Protein AF-A0A924F1U2-F1 (afdb_monomer)

Solvent-accessible surface area (backbone atoms only — not comparable to full-atom values): 12596 Å² total; per-residue (Å²): 135,64,53,49,78,77,38,36,32,36,36,33,37,38,32,44,34,29,35,35,43,98,79,27,27,39,27,66,40,65,49,77,48,79,48,55,54,70,78,63,80,73,77,49,92,29,54,35,65,46,76,48,70,45,98,86,66,46,81,41,76,46,74,65,77,79,48,76,69,39,66,69,29,69,70,44,49,77,45,40,49,76,44,86,62,51,78,46,79,53,98,93,42,53,26,40,31,35,30,36,39,52,40,85,86,52,82,26,26,30,61,23,42,36,39,29,24,33,66,90,76,65,44,67,43,39,35,41,37,34,55,37,52,51,90,49,45,58,81,93,45,65,54,48,59,45,40,44,36,35,35,34,40,42,64,83,45,96,77,32,74,42,73,40,33,37,26,35,44,35,40,61,60,76,92,66,94,65,84,72,64,25,44,31,39,39,36,36,42,37,29,40,37,40,81,48,51,59,89,99,44,75,45,54,51,80,40,91,64,84,89,77,46,62,71,39,77,40,62,38,72,76,57,64,63,80,115

Secondary structure (DSSP, 8-state):
--GGGTS-EEEEEEEEEEEE-SS-EEEEEEEEEEEESSSPPPP-TT--EEEEE-TTS-EEEEEPPPPHHHHT-HHHHHTEEEEEEEEEEETTEEEEEEEEEE-TT--S--EEEEEEEETTT--EEEEEEEES-GGGS-GGGTTEEEEEEEEEEEEEETTEEEEEEEEEEEEEPP-SSS-PPEEEEEEEEEEEEESSPPTTS-SEEE-------TT-EE-GGGSTT--

Foldseek 3Di:
DAVLVVWKKKFKKKKFKAFFDQFWTATADIDIDIGISPDDPADDFQPQWDWDQDPVRDIDIDGHDDDPVNCPDPVNVVQKDKDFPDWDQDPNFIWTKIWIGGHPPGQHKDWTFIWIAGPVQRDTAKTKIKIPPQVRDDPVSVQFPIKIKMWGWDALDRRRIDTAKMKMWTQGDDPDDDRDTIIIMIMGTQKMAIPHDDPPGDRMDGDDDDPDDRRDTHGSCVNVRVD

Mean predicted aligned error: 4.83 Å

Nearest PDB structures (foldseek):
  4z48-assembly2_B  TM=5.015E-01  e=4.054E-04  Desulfovibrio piger ATCC 29098
  3tzg-assembly1_A  TM=2.725E-01  e=1.014E+00  Phocaeicola vulgatus ATCC 8482
  3tzg-assembly2_B  TM=2.830E-01  e=2.322E+00  Phocaeicola vulgatus ATCC 8482
  7tdz-assembly1_i  TM=2.218E-01  e=1.702E+00  Xenopus laevis

Structure (mmCIF, N/CA/C/O backbone):
data_AF-A0A924F1U2-F1
#
_entry.id   AF-A0A924F1U2-F1
#
loop_
_atom_site.group_PDB
_atom_site.id
_atom_site.type_symbol
_atom_site.label_atom_id
_atom_site.label_alt_id
_atom_site.label_comp_id
_atom_site.label_asym_id
_atom_site.label_entity_id
_atom_site.label_seq_id
_atom_site.pdbx_PDB_ins_code
_atom_site.Cartn_x
_atom_site.Cartn_y
_atom_site.Cartn_z
_atom_site.occupancy
_atom_site.B_iso_or_equiv
_atom_site.auth_seq_id
_atom_site.auth_comp_id
_atom_site.auth_asym_id
_atom_site.auth_atom_id
_atom_site.pdbx_PDB_model_num
ATOM 1 N N . ARG A 1 1 ? -9.807 -9.957 19.719 1.00 50.88 1 ARG A N 1
ATOM 2 C CA . ARG A 1 1 ? -10.553 -10.424 18.520 1.00 50.88 1 ARG A CA 1
ATOM 3 C C . ARG A 1 1 ? -10.816 -9.200 17.650 1.00 50.88 1 ARG A C 1
ATOM 5 O O . ARG A 1 1 ? -11.410 -8.265 18.160 1.00 50.88 1 ARG A O 1
ATOM 12 N N . LEU A 1 2 ? -10.306 -9.158 16.417 1.00 68.31 2 LEU A N 1
ATOM 13 C CA . LEU A 1 2 ? -10.366 -7.958 15.565 1.00 68.31 2 LEU A CA 1
ATOM 14 C C . LEU A 1 2 ? -11.787 -7.720 15.028 1.00 68.31 2 LEU A C 1
ATOM 16 O O . LEU A 1 2 ? -12.446 -8.679 14.616 1.00 68.31 2 LEU A O 1
ATOM 20 N N . LEU A 1 3 ? -12.247 -6.464 14.986 1.00 79.69 3 LEU A N 1
ATOM 21 C CA . LEU A 1 3 ? -13.597 -6.097 14.518 1.00 79.69 3 LEU A CA 1
ATOM 22 C C . LEU A 1 3 ? -13.847 -6.474 13.051 1.00 79.69 3 LEU A C 1
ATOM 24 O O . LEU A 1 3 ? -14.959 -6.851 12.691 1.00 79.69 3 LEU A O 1
ATOM 28 N N . VAL A 1 4 ? -12.788 -6.509 12.237 1.00 77.25 4 VAL A N 1
ATOM 29 C CA . VAL A 1 4 ? -12.799 -7.012 10.851 1.00 77.25 4 VAL A CA 1
ATOM 30 C C . VAL A 1 4 ? -13.383 -8.433 10.746 1.00 77.25 4 VAL A C 1
ATOM 32 O O . VAL A 1 4 ? -13.991 -8.782 9.736 1.00 77.25 4 VAL A O 1
ATOM 35 N N . SER A 1 5 ? -13.244 -9.252 11.798 1.00 76.56 5 SER A N 1
ATOM 36 C CA . SER A 1 5 ? -13.815 -10.608 11.849 1.00 76.56 5 SER A CA 1
ATOM 37 C C . SER A 1 5 ? -15.304 -10.649 12.213 1.00 76.56 5 SER A C 1
ATOM 39 O O . SER A 1 5 ? -15.973 -11.638 11.922 1.00 76.56 5 SER A O 1
ATOM 41 N N . GLN A 1 6 ? -15.820 -9.603 12.864 1.00 85.94 6 GLN A N 1
ATOM 42 C CA . GLN A 1 6 ? -17.218 -9.498 13.293 1.00 85.94 6 GLN A CA 1
ATOM 43 C C . GLN A 1 6 ? -18.097 -8.825 12.238 1.00 85.94 6 GLN A C 1
ATOM 45 O O . GLN A 1 6 ? -19.251 -9.215 12.077 1.00 85.94 6 GLN A O 1
ATOM 50 N N . TYR A 1 7 ? -17.532 -7.878 11.486 1.00 90.38 7 TYR A N 1
ATOM 51 C CA . TYR A 1 7 ? -18.226 -7.129 10.440 1.00 90.38 7 TYR A CA 1
ATOM 52 C C . TYR A 1 7 ? -17.554 -7.354 9.083 1.00 90.38 7 TYR A C 1
ATOM 54 O O . TYR A 1 7 ? -16.768 -6.520 8.634 1.00 90.38 7 TYR A O 1
ATOM 62 N N . PRO A 1 8 ? -17.819 -8.490 8.414 1.00 90.12 8 PRO A N 1
ATOM 63 C CA . PRO A 1 8 ? -17.269 -8.767 7.095 1.00 90.12 8 PRO A CA 1
ATOM 64 C C . PRO A 1 8 ? -17.626 -7.687 6.077 1.00 90.12 8 PRO A C 1
ATOM 66 O O . PRO A 1 8 ? -18.788 -7.285 5.981 1.00 90.12 8 PRO A O 1
ATOM 69 N N . PHE A 1 9 ? -16.666 -7.290 5.252 1.00 92.44 9 PHE A N 1
ATOM 70 C CA . PHE A 1 9 ? -16.856 -6.334 4.170 1.00 92.44 9 PHE A CA 1
ATOM 71 C C . PHE A 1 9 ? -16.024 -6.705 2.943 1.00 92.44 9 PHE A C 1
ATOM 73 O O . PHE A 1 9 ? -15.159 -7.576 2.978 1.00 92.44 9 PHE A O 1
ATOM 80 N N . SER A 1 10 ? -16.302 -6.035 1.836 1.00 94.12 10 SER A N 1
ATOM 81 C CA . SER A 1 10 ? -15.446 -5.996 0.657 1.00 94.12 10 SER A CA 1
ATOM 82 C C . SER A 1 10 ? -15.213 -4.549 0.262 1.00 94.12 10 SER A C 1
ATOM 84 O O . SER A 1 10 ? -16.127 -3.733 0.399 1.00 94.12 10 SER A O 1
ATOM 86 N N . TYR A 1 11 ? -14.041 -4.239 -0.267 1.00 93.88 11 TYR A N 1
ATOM 87 C CA . TYR A 1 11 ? -13.714 -2.912 -0.769 1.00 93.88 11 TYR A CA 1
ATOM 88 C C . TYR A 1 11 ? -13.136 -2.975 -2.177 1.00 93.88 11 TYR A C 1
ATOM 90 O O . TYR A 1 11 ? -12.610 -4.003 -2.601 1.00 93.88 11 TYR A O 1
ATOM 98 N N . VAL A 1 12 ? -13.289 -1.879 -2.910 1.00 95.50 12 VAL A N 1
ATOM 99 C CA . VAL A 1 12 ? -12.824 -1.736 -4.288 1.00 95.50 12 VAL A CA 1
ATOM 100 C C . VAL A 1 12 ? -11.635 -0.789 -4.297 1.00 95.50 12 VAL A C 1
ATOM 102 O O . VAL A 1 12 ? -11.738 0.322 -3.783 1.00 95.50 12 VAL A O 1
ATOM 105 N N . GLN A 1 13 ? -10.530 -1.224 -4.892 1.00 94.69 13 GLN A N 1
ATOM 106 C CA . GLN A 1 13 ? -9.360 -0.398 -5.181 1.00 94.69 13 GLN A CA 1
ATOM 107 C C . GLN A 1 13 ? -9.271 -0.175 -6.685 1.00 94.69 13 GLN A C 1
ATOM 109 O O . GLN A 1 13 ? -9.450 -1.115 -7.464 1.00 94.69 13 GLN A O 1
ATOM 114 N N . ILE A 1 14 ? -8.976 1.057 -7.084 1.00 96.38 14 ILE A N 1
ATOM 115 C CA . ILE A 1 14 ? -8.595 1.394 -8.456 1.00 96.38 14 ILE A CA 1
ATOM 116 C C . ILE A 1 14 ? -7.106 1.708 -8.449 1.00 96.38 14 ILE A C 1
ATOM 118 O O . ILE A 1 14 ? -6.657 2.491 -7.614 1.00 96.38 14 ILE A O 1
ATOM 122 N N . ALA A 1 15 ? -6.359 1.101 -9.367 1.00 95.19 15 ALA A N 1
ATOM 123 C CA . ALA A 1 15 ? -4.913 1.237 -9.464 1.00 95.19 15 ALA A CA 1
ATOM 124 C C . ALA A 1 15 ? -4.513 1.800 -10.831 1.00 95.19 15 ALA A C 1
ATOM 126 O O . ALA A 1 15 ? -4.906 1.239 -11.848 1.00 95.19 15 ALA A O 1
ATOM 127 N N . ALA A 1 16 ? -3.722 2.871 -10.875 1.00 96.81 16 ALA A N 1
ATOM 128 C CA . ALA A 1 16 ? -3.013 3.310 -12.074 1.00 96.81 16 ALA A CA 1
ATOM 129 C C . ALA A 1 16 ? -1.561 2.834 -12.013 1.00 96.81 16 ALA A C 1
ATOM 131 O O . ALA A 1 16 ? -0.827 3.170 -11.085 1.00 96.81 16 ALA A O 1
ATOM 132 N N . LEU A 1 17 ? -1.149 2.077 -13.028 1.00 95.31 17 LEU A N 1
ATOM 133 C CA . LEU A 1 17 ? 0.208 1.574 -13.196 1.00 95.31 17 LEU A CA 1
ATOM 134 C C . LEU A 1 17 ? 0.848 2.274 -14.387 1.00 95.31 17 LEU A C 1
ATOM 136 O O . LEU A 1 17 ? 0.242 2.395 -15.458 1.00 95.31 17 LEU A O 1
ATOM 140 N N . GLY A 1 18 ? 2.081 2.721 -14.209 1.00 95.38 18 GLY A N 1
ATOM 141 C CA . GLY A 1 18 ? 2.757 3.538 -15.199 1.00 95.38 18 GLY A CA 1
ATOM 142 C C . GLY A 1 18 ? 4.246 3.667 -14.941 1.00 95.38 18 GLY A C 1
ATOM 143 O O . GLY A 1 18 ? 4.831 2.925 -14.152 1.00 95.38 18 GLY A O 1
ATOM 144 N N . GLU A 1 19 ? 4.842 4.655 -15.588 1.00 95.94 19 GLU A N 1
ATOM 145 C CA . GLU A 1 19 ? 6.236 5.030 -15.396 1.00 95.94 19 GLU A CA 1
ATOM 146 C C . GLU A 1 19 ? 6.326 6.520 -15.077 1.00 95.94 19 GLU A C 1
ATOM 148 O O . GLU A 1 19 ? 5.671 7.350 -15.712 1.00 95.94 19 GLU A O 1
ATOM 153 N N . VAL A 1 20 ? 7.134 6.864 -14.076 1.00 95.44 20 VAL A N 1
ATOM 154 C CA . VAL A 1 20 ? 7.427 8.249 -13.710 1.00 95.44 20 VAL A CA 1
ATOM 155 C C . VAL A 1 20 ? 8.822 8.641 -14.186 1.00 95.44 20 VAL A C 1
ATOM 157 O O . VAL A 1 20 ? 9.807 7.931 -13.962 1.00 95.44 20 VAL A O 1
ATOM 160 N N . SER A 1 21 ? 8.892 9.787 -14.852 1.00 92.44 21 SER A N 1
ATOM 161 C CA . SER A 1 21 ? 10.113 10.482 -15.245 1.00 92.44 21 SER A CA 1
ATOM 162 C C . SER A 1 21 ? 10.159 11.864 -14.587 1.00 92.44 21 SER A C 1
ATOM 164 O O . SER A 1 21 ? 9.252 12.249 -13.847 1.00 92.44 21 SER A O 1
ATOM 166 N N . ASP A 1 22 ? 11.202 12.639 -14.879 1.00 89.31 22 ASP A N 1
ATOM 167 C CA . ASP A 1 22 ? 11.327 14.007 -14.368 1.00 89.31 22 ASP A CA 1
ATOM 168 C C . ASP A 1 22 ? 10.233 14.947 -14.911 1.00 89.31 22 ASP A C 1
ATOM 170 O O . ASP A 1 22 ? 9.942 15.973 -14.299 1.00 89.31 22 ASP A O 1
ATOM 174 N N . SER A 1 23 ? 9.617 14.614 -16.052 1.00 91.25 23 SER A N 1
ATOM 175 C CA . SER A 1 23 ? 8.635 15.473 -16.722 1.00 91.25 23 SER A CA 1
ATOM 176 C C . SER A 1 23 ? 7.185 15.050 -16.508 1.00 91.25 23 SER A C 1
ATOM 178 O O . SER A 1 23 ? 6.306 15.912 -16.529 1.00 91.25 23 SER A O 1
ATOM 180 N N . ALA A 1 24 ? 6.910 13.758 -16.319 1.00 95.31 24 ALA A N 1
ATOM 181 C CA . ALA A 1 24 ? 5.545 13.250 -16.226 1.00 95.31 24 ALA A CA 1
ATOM 182 C C . ALA A 1 24 ? 5.466 11.873 -15.559 1.00 95.31 24 ALA A C 1
ATOM 184 O O . ALA A 1 24 ? 6.426 11.104 -15.538 1.00 95.31 24 ALA A O 1
ATOM 185 N N . PHE A 1 25 ? 4.267 11.545 -15.087 1.00 96.50 25 PHE A N 1
ATOM 186 C CA . PHE A 1 25 ? 3.824 10.177 -14.862 1.00 96.50 25 PHE A CA 1
ATOM 187 C C . PHE A 1 25 ? 2.936 9.748 -16.036 1.00 96.50 25 PHE A C 1
ATOM 189 O O . PHE A 1 25 ? 1.862 10.314 -16.247 1.00 96.50 25 PHE A O 1
ATOM 196 N N . LEU A 1 26 ? 3.404 8.772 -16.817 1.00 97.38 26 LEU A N 1
ATOM 197 C CA . LEU A 1 26 ? 2.666 8.197 -17.939 1.00 97.38 26 LEU A CA 1
ATOM 198 C C . LEU A 1 26 ? 1.899 6.964 -17.466 1.00 97.38 26 LEU A C 1
ATOM 200 O O . LEU A 1 26 ? 2.501 5.954 -17.098 1.00 97.38 26 LEU A O 1
ATOM 204 N N . VAL A 1 27 ? 0.571 7.023 -17.521 1.00 97.69 27 VAL A N 1
ATOM 205 C CA . VAL A 1 27 ? -0.290 5.890 -17.166 1.00 97.69 27 VAL A CA 1
ATOM 206 C C . VAL A 1 27 ? -0.289 4.868 -18.302 1.00 97.69 27 VAL A C 1
ATOM 208 O O . VAL A 1 27 ? -0.669 5.169 -19.432 1.00 97.69 27 VAL A O 1
ATOM 211 N N . HIS A 1 28 ? 0.084 3.625 -18.013 1.00 95.38 28 HIS A N 1
ATOM 212 C CA . HIS A 1 28 ? 0.009 2.521 -18.975 1.00 95.38 28 HIS A CA 1
ATOM 213 C C . HIS A 1 28 ? -1.276 1.720 -18.827 1.00 95.38 28 HIS A C 1
ATOM 215 O O . HIS A 1 28 ? -1.863 1.280 -19.819 1.00 95.38 28 HIS A O 1
ATOM 221 N N . ARG A 1 29 ? -1.706 1.511 -17.582 1.00 93.88 29 ARG A N 1
ATOM 222 C CA . ARG A 1 29 ? -2.833 0.648 -17.256 1.00 93.88 29 ARG A CA 1
ATOM 223 C C . ARG A 1 29 ? -3.603 1.190 -16.066 1.00 93.88 29 ARG A C 1
ATOM 225 O O . ARG A 1 29 ? -3.018 1.768 -15.157 1.00 93.88 29 ARG A O 1
ATOM 232 N N . VAL A 1 30 ? -4.910 0.957 -16.087 1.00 94.88 30 VAL A N 1
ATOM 233 C CA . VAL A 1 30 ? -5.786 1.177 -14.943 1.00 94.88 30 VAL A CA 1
ATOM 234 C C . VAL A 1 30 ? -6.491 -0.132 -14.633 1.00 94.88 30 VAL A C 1
ATOM 236 O O . VAL A 1 30 ? -7.162 -0.689 -15.502 1.00 94.88 30 VAL A O 1
ATOM 239 N N . ASP A 1 31 ? -6.321 -0.611 -13.410 1.00 91.38 31 ASP A N 1
ATOM 240 C CA . ASP A 1 31 ? -6.909 -1.845 -12.911 1.00 91.38 31 ASP A CA 1
ATOM 241 C C . ASP A 1 31 ? -7.945 -1.543 -11.827 1.00 91.38 31 ASP A C 1
ATOM 243 O O . ASP A 1 31 ? -7.935 -0.497 -11.177 1.00 91.38 31 ASP A O 1
ATOM 247 N N . THR A 1 32 ? -8.867 -2.478 -11.624 1.00 91.88 32 THR A N 1
ATOM 248 C CA . THR A 1 32 ? -9.825 -2.433 -10.519 1.00 91.88 32 THR A CA 1
ATOM 249 C C . THR A 1 32 ? -9.855 -3.790 -9.841 1.00 91.88 32 THR A C 1
ATOM 251 O O . THR A 1 32 ? -10.101 -4.808 -10.488 1.00 91.88 32 THR A O 1
ATOM 254 N N . ALA A 1 33 ? -9.623 -3.804 -8.533 1.00 88.31 33 ALA A N 1
ATOM 255 C CA . ALA A 1 33 ? -9.627 -5.009 -7.721 1.00 88.31 33 ALA A CA 1
ATOM 256 C C . ALA A 1 33 ? -10.690 -4.903 -6.628 1.00 88.31 33 ALA A C 1
ATOM 258 O O . ALA A 1 33 ? -10.853 -3.860 -5.997 1.00 88.31 33 ALA A O 1
ATOM 259 N N . THR A 1 34 ? -11.411 -5.998 -6.390 1.00 90.38 34 THR A N 1
ATOM 260 C CA . THR A 1 34 ? -12.278 -6.135 -5.215 1.00 90.38 34 THR A CA 1
ATOM 261 C C . THR A 1 34 ? -11.588 -7.034 -4.205 1.00 90.38 34 THR A C 1
ATOM 263 O O . THR A 1 34 ? -11.256 -8.176 -4.517 1.00 90.38 34 THR A O 1
ATOM 266 N N . VAL A 1 35 ? -11.398 -6.528 -2.992 1.00 87.31 35 VAL A N 1
ATOM 267 C CA . VAL A 1 35 ? -10.758 -7.243 -1.889 1.00 87.31 35 VAL A CA 1
ATOM 268 C C . VAL A 1 35 ? -11.808 -7.567 -0.835 1.00 87.31 35 VAL A C 1
ATOM 270 O O . VAL A 1 35 ? -12.567 -6.696 -0.413 1.00 87.31 35 VAL A O 1
ATOM 273 N N . ALA A 1 36 ? -11.867 -8.826 -0.410 1.00 86.81 36 ALA A N 1
ATOM 274 C CA . ALA A 1 36 ? -12.722 -9.260 0.689 1.00 86.81 36 ALA A CA 1
ATOM 275 C C . ALA A 1 36 ? -11.963 -9.179 2.022 1.00 86.81 36 ALA A C 1
ATOM 277 O O . ALA A 1 36 ? -10.790 -9.532 2.094 1.00 86.81 36 ALA A O 1
ATOM 278 N N . SER A 1 37 ? -12.642 -8.756 3.088 1.00 82.38 37 SER A N 1
ATOM 279 C CA . SER A 1 37 ? -12.070 -8.695 4.438 1.00 82.38 37 SER A CA 1
ATOM 280 C C . SER A 1 37 ? -11.943 -10.074 5.090 1.00 82.38 37 SER A C 1
ATOM 282 O O . SER A 1 37 ? -11.124 -10.277 5.983 1.00 82.38 37 SER A O 1
ATOM 284 N N . LEU A 1 38 ? -12.768 -11.030 4.650 1.00 72.12 38 LEU A N 1
ATOM 285 C CA . LEU A 1 38 ? -12.699 -12.426 5.058 1.00 72.12 38 LEU A CA 1
ATOM 286 C C . LEU A 1 38 ? -11.784 -13.177 4.092 1.00 72.12 38 LEU A C 1
ATOM 288 O O . LEU A 1 38 ? -12.021 -13.156 2.887 1.00 72.12 38 LEU A O 1
ATOM 292 N N . ASN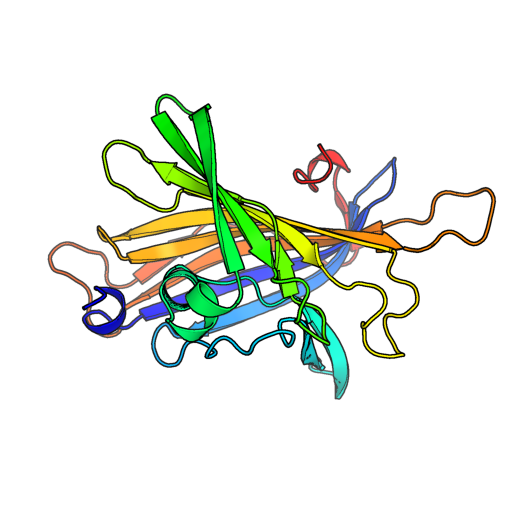 A 1 39 ? -10.796 -13.879 4.648 1.00 64.12 39 ASN A N 1
ATOM 293 C CA . ASN A 1 39 ? -9.647 -14.491 3.964 1.00 64.12 39 ASN A CA 1
ATOM 294 C C . ASN A 1 39 ? -8.540 -13.500 3.569 1.00 64.12 39 ASN A C 1
ATOM 296 O O . ASN A 1 39 ? -8.126 -13.496 2.406 1.00 64.12 39 ASN A O 1
ATOM 300 N N . PRO A 1 40 ? -8.013 -12.700 4.518 1.00 68.25 40 PRO A N 1
ATOM 301 C CA . PRO A 1 40 ? -6.757 -12.012 4.262 1.00 68.25 40 PRO A CA 1
ATOM 302 C C . PRO A 1 40 ? -5.696 -13.052 3.881 1.00 68.25 40 PRO A C 1
ATOM 304 O O . PRO A 1 40 ? -5.695 -14.179 4.405 1.00 68.25 40 PRO A O 1
ATOM 307 N N . ARG A 1 41 ? -4.805 -12.690 2.949 1.00 74.31 41 ARG A N 1
ATOM 308 C CA . ARG A 1 41 ? -3.606 -13.492 2.693 1.00 74.31 41 ARG A CA 1
ATOM 309 C C . ARG A 1 41 ? -2.927 -13.682 4.049 1.00 74.31 41 ARG A C 1
ATOM 311 O O . ARG A 1 41 ? -2.807 -12.751 4.835 1.00 74.31 41 ARG A O 1
ATOM 318 N N . ARG A 1 42 ? -2.562 -14.919 4.378 1.00 83.44 42 ARG A N 1
ATOM 319 C CA . ARG A 1 42 ? -1.738 -15.139 5.566 1.00 83.44 42 ARG A CA 1
ATOM 320 C C . ARG A 1 42 ? -0.327 -14.720 5.221 1.00 83.44 42 ARG A C 1
ATOM 322 O O . ARG A 1 42 ? 0.189 -15.161 4.189 1.00 83.44 42 ARG A O 1
ATOM 329 N N . TYR A 1 43 ? 0.277 -13.928 6.096 1.00 90.62 43 TYR A N 1
ATOM 330 C CA . TYR A 1 43 ? 1.678 -13.582 5.970 1.00 90.62 43 TYR A CA 1
ATOM 331 C C . TYR A 1 43 ? 2.533 -14.852 5.854 1.00 90.62 43 TYR A C 1
ATOM 333 O O . TYR A 1 43 ? 2.302 -15.867 6.520 1.00 90.62 43 TYR A O 1
ATOM 341 N N . ARG A 1 44 ? 3.523 -14.791 4.965 1.00 93.06 44 ARG A N 1
ATOM 342 C CA . ARG A 1 44 ? 4.520 -15.835 4.754 1.00 93.06 44 ARG A CA 1
ATOM 343 C C . ARG A 1 44 ? 5.889 -15.182 4.768 1.00 93.06 44 ARG A C 1
ATOM 345 O O . ARG A 1 44 ? 6.179 -14.322 3.943 1.00 93.06 44 ARG A O 1
ATOM 352 N N . ALA A 1 45 ? 6.716 -15.620 5.709 1.00 94.75 45 ALA A N 1
ATOM 353 C CA . ALA A 1 45 ? 8.028 -15.043 5.931 1.00 94.75 45 ALA A CA 1
ATOM 354 C C . ALA A 1 45 ? 8.924 -15.156 4.689 1.00 94.75 45 ALA A C 1
ATOM 356 O O . ALA A 1 45 ? 9.148 -16.257 4.179 1.00 94.75 45 ALA A O 1
ATOM 357 N N . GLY A 1 46 ? 9.444 -14.019 4.217 1.00 95.12 46 GLY A N 1
ATOM 358 C CA . GLY A 1 46 ? 10.264 -13.931 3.007 1.00 95.12 46 GLY A CA 1
ATOM 359 C C . GLY A 1 46 ? 9.513 -14.202 1.694 1.00 95.12 46 GLY A C 1
ATOM 360 O O . GLY A 1 46 ? 10.149 -14.600 0.718 1.00 95.12 46 GLY A O 1
ATOM 361 N N . ASP A 1 47 ? 8.186 -14.048 1.671 1.00 93.44 47 ASP A N 1
ATOM 362 C CA . ASP A 1 47 ? 7.322 -14.328 0.512 1.00 93.44 47 ASP A CA 1
ATOM 363 C C . ASP A 1 47 ? 6.286 -13.206 0.287 1.00 93.44 47 ASP A C 1
ATOM 365 O O . ASP A 1 47 ? 5.098 -13.446 0.037 1.00 93.44 47 ASP A O 1
ATOM 369 N N . ILE A 1 48 ? 6.729 -11.947 0.391 1.00 92.75 48 ILE A N 1
ATOM 370 C CA . ILE A 1 48 ? 5.858 -10.777 0.161 1.00 92.75 48 ILE A CA 1
ATOM 371 C C . ILE A 1 48 ? 5.668 -10.447 -1.320 1.00 92.75 48 ILE A C 1
ATOM 373 O O . ILE A 1 48 ? 4.841 -9.613 -1.663 1.00 92.75 48 ILE A O 1
ATOM 377 N N . VAL A 1 49 ? 6.458 -11.060 -2.203 1.00 93.56 49 VAL A N 1
ATOM 378 C CA . VAL A 1 49 ? 6.355 -10.840 -3.647 1.00 93.56 49 VAL A CA 1
ATOM 379 C C . VAL A 1 49 ? 5.518 -11.954 -4.241 1.00 93.56 49 VAL A C 1
ATOM 381 O O . VAL A 1 49 ? 5.995 -13.072 -4.439 1.00 93.56 49 VAL A O 1
ATOM 384 N N . SER A 1 50 ? 4.265 -11.643 -4.545 1.00 88.88 50 SER A N 1
ATOM 385 C CA . SER A 1 50 ? 3.355 -12.586 -5.175 1.00 88.88 50 SER A CA 1
ATOM 386 C C . SER A 1 50 ? 3.420 -12.464 -6.695 1.00 88.88 50 SER A C 1
ATOM 388 O O . SER A 1 50 ? 3.790 -11.431 -7.258 1.00 88.88 50 SER A O 1
ATOM 390 N N . SER A 1 51 ? 3.099 -13.562 -7.383 1.00 87.75 51 SER A N 1
ATOM 391 C CA . SER A 1 51 ? 2.919 -13.539 -8.831 1.00 87.75 51 SER A CA 1
ATOM 392 C C . SER A 1 51 ? 1.457 -13.747 -9.179 1.00 87.75 51 SER A C 1
ATOM 394 O O . SER A 1 51 ? 0.901 -14.801 -8.858 1.00 87.75 51 SER A O 1
ATOM 396 N N . VAL A 1 52 ? 0.875 -12.792 -9.887 1.00 82.75 52 VAL A N 1
ATOM 397 C CA . VAL A 1 52 ? -0.506 -12.833 -10.362 1.00 82.75 52 VAL A CA 1
ATOM 398 C C . VAL A 1 52 ? -0.530 -13.087 -11.867 1.00 82.75 52 VAL A C 1
ATOM 400 O O . VAL A 1 52 ? 0.450 -12.853 -12.578 1.00 82.75 52 VAL A O 1
ATOM 403 N N . ARG A 1 53 ? -1.635 -13.638 -12.370 1.00 80.19 53 ARG A N 1
ATOM 404 C CA . ARG A 1 53 ? -1.875 -13.720 -13.815 1.00 80.19 53 ARG A CA 1
ATOM 405 C C . ARG A 1 53 ? -2.740 -12.541 -14.221 1.00 80.19 53 ARG A C 1
ATOM 407 O O . ARG A 1 53 ? -3.820 -12.363 -13.667 1.00 80.19 53 ARG A O 1
ATOM 414 N N . SER A 1 54 ? -2.275 -11.777 -15.196 1.00 73.00 54 SER A N 1
ATOM 415 C CA . SER A 1 54 ? -3.057 -10.704 -15.792 1.00 73.00 54 SER A CA 1
ATOM 416 C C . SER A 1 54 ? -4.242 -11.261 -16.577 1.00 73.00 54 SER A C 1
ATOM 418 O O . SER A 1 54 ? -4.277 -12.443 -16.931 1.00 73.00 54 SER A O 1
ATOM 420 N N . VAL A 1 55 ? -5.195 -10.392 -16.924 1.00 69.00 55 VAL A N 1
ATOM 421 C CA . VAL A 1 55 ? -6.349 -10.746 -17.774 1.00 69.00 55 VAL A CA 1
ATOM 422 C C . VAL A 1 55 ? -5.902 -11.321 -19.128 1.00 69.00 55 VAL A C 1
ATOM 424 O O . VAL A 1 55 ? -6.585 -12.159 -19.706 1.00 69.00 55 VAL A O 1
ATOM 427 N N . ARG A 1 56 ? -4.717 -10.926 -19.618 1.00 73.62 56 ARG A N 1
ATOM 428 C CA . ARG A 1 56 ? -4.110 -11.432 -20.863 1.00 73.62 56 ARG A CA 1
ATOM 429 C C . ARG A 1 56 ? -3.255 -12.692 -20.657 1.00 73.62 56 ARG A C 1
ATOM 431 O O . ARG A 1 56 ? -2.553 -13.109 -21.571 1.00 73.62 56 ARG A O 1
ATOM 438 N N . GLY A 1 57 ? -3.270 -13.278 -19.461 1.00 75.31 57 GLY A N 1
ATOM 439 C CA . GLY A 1 57 ? -2.520 -14.486 -19.110 1.00 75.31 57 GLY A CA 1
ATOM 440 C C . GLY A 1 57 ? -1.027 -14.268 -18.850 1.00 75.31 57 GLY A C 1
ATOM 441 O O . GLY A 1 57 ? -0.327 -15.230 -18.529 1.00 75.31 57 GLY A O 1
ATOM 442 N N . ALA A 1 58 ? -0.530 -13.030 -18.946 1.00 79.06 58 ALA A N 1
ATOM 443 C CA . ALA A 1 58 ? 0.857 -12.714 -18.625 1.00 79.06 58 ALA A CA 1
ATOM 444 C C . ALA A 1 58 ? 1.093 -12.830 -17.114 1.00 79.06 58 ALA A C 1
ATOM 446 O O . ALA A 1 58 ? 0.214 -12.522 -16.309 1.00 79.06 58 ALA A O 1
ATOM 447 N N . ARG A 1 59 ? 2.285 -13.289 -16.722 1.00 84.44 59 ARG A N 1
ATOM 448 C CA . ARG A 1 59 ? 2.681 -13.320 -15.313 1.00 84.44 59 ARG A CA 1
ATOM 449 C C . ARG A 1 59 ? 3.146 -11.933 -14.895 1.00 84.44 59 ARG A C 1
ATOM 451 O O . ARG A 1 59 ? 4.076 -11.398 -15.490 1.00 84.44 59 ARG A O 1
ATOM 458 N N . GLU A 1 60 ? 2.534 -11.408 -13.851 1.00 84.12 60 GLU A N 1
ATOM 459 C CA . GLU A 1 60 ? 2.881 -10.135 -13.232 1.00 84.12 60 GLU A CA 1
ATOM 460 C C . GLU A 1 60 ? 3.315 -10.381 -11.794 1.00 84.12 60 GLU A C 1
ATOM 462 O O . GLU A 1 60 ? 2.964 -11.400 -11.195 1.00 84.12 60 GLU A O 1
ATOM 467 N N . TYR A 1 61 ? 4.126 -9.477 -11.263 1.00 88.81 61 TYR A N 1
ATOM 468 C CA . TYR A 1 61 ? 4.605 -9.544 -9.893 1.00 88.81 61 TYR A CA 1
ATOM 469 C C . TYR A 1 61 ? 4.164 -8.292 -9.156 1.00 88.81 61 TYR A C 1
ATOM 471 O O . TYR A 1 61 ? 4.237 -7.201 -9.714 1.00 88.81 61 TYR A O 1
ATOM 479 N N . GLN A 1 62 ? 3.755 -8.464 -7.907 1.00 87.69 62 GLN A N 1
ATOM 480 C CA . GLN A 1 62 ? 3.365 -7.372 -7.028 1.00 87.69 62 GLN A CA 1
ATOM 481 C C . GLN A 1 62 ? 3.978 -7.590 -5.645 1.00 87.69 62 GLN A C 1
ATOM 483 O O . GLN A 1 62 ? 4.236 -8.727 -5.239 1.00 87.69 62 GLN A O 1
ATOM 488 N N . MET A 1 63 ? 4.227 -6.493 -4.937 1.00 91.06 63 MET A N 1
ATOM 489 C CA . MET A 1 63 ? 4.514 -6.539 -3.511 1.00 91.06 63 MET A CA 1
ATOM 490 C C . MET A 1 63 ? 3.186 -6.526 -2.762 1.00 91.06 63 MET A C 1
ATOM 492 O O . MET A 1 63 ? 2.380 -5.618 -2.944 1.00 91.06 63 MET A O 1
ATOM 496 N N . ASP A 1 64 ? 2.968 -7.515 -1.908 1.00 90.44 64 ASP A N 1
ATOM 497 C CA . ASP A 1 64 ? 1.796 -7.538 -1.050 1.00 90.44 64 ASP A CA 1
ATOM 498 C C . ASP A 1 64 ? 2.029 -6.596 0.137 1.00 90.44 64 ASP A C 1
ATOM 500 O O . ASP A 1 64 ? 2.978 -6.760 0.908 1.00 90.44 64 ASP A O 1
ATOM 504 N N . ILE A 1 65 ? 1.174 -5.580 0.254 1.00 89.62 65 ILE A N 1
ATOM 505 C CA . ILE A 1 65 ? 1.225 -4.591 1.333 1.00 89.62 65 ILE A CA 1
ATOM 506 C C . ILE A 1 65 ? 0.478 -5.163 2.542 1.00 89.62 65 ILE A C 1
ATOM 508 O O . ILE A 1 65 ? -0.725 -5.419 2.429 1.00 89.62 65 ILE A O 1
ATOM 512 N N . PRO A 1 66 ? 1.149 -5.356 3.692 1.00 87.75 66 PRO A N 1
ATOM 513 C CA . PRO A 1 66 ? 0.505 -5.910 4.868 1.00 87.75 66 PRO A CA 1
ATOM 514 C C . PRO A 1 66 ? -0.588 -4.980 5.398 1.00 87.75 66 PRO A C 1
ATOM 516 O O . PRO A 1 66 ? -0.417 -3.772 5.555 1.00 87.75 66 PRO A O 1
ATOM 519 N N . THR A 1 67 ? -1.726 -5.581 5.708 1.00 84.44 67 THR A N 1
ATOM 520 C CA . THR A 1 67 ? -2.845 -4.972 6.422 1.00 84.44 67 THR A CA 1
ATOM 521 C C . THR A 1 67 ? -2.622 -5.033 7.931 1.00 84.44 67 THR A C 1
ATOM 523 O O . THR A 1 67 ? -1.768 -5.770 8.422 1.00 84.44 67 THR A O 1
ATOM 526 N N . ILE A 1 68 ? -3.461 -4.335 8.708 1.00 81.88 68 ILE A N 1
ATOM 527 C CA . ILE A 1 68 ? -3.396 -4.417 10.176 1.00 81.88 68 ILE A CA 1
ATOM 528 C C . ILE A 1 68 ? -3.529 -5.855 10.698 1.00 81.88 68 ILE A C 1
ATOM 530 O O . ILE A 1 68 ? -2.933 -6.197 11.712 1.00 81.88 68 ILE A O 1
ATOM 534 N N . VAL A 1 69 ? -4.288 -6.710 10.002 1.00 82.44 69 VAL A N 1
ATOM 535 C CA . VAL A 1 69 ? -4.479 -8.106 10.411 1.00 82.44 69 VAL A CA 1
ATOM 536 C C . VAL A 1 69 ? -3.156 -8.861 10.316 1.00 82.44 69 VAL A C 1
ATOM 538 O O . VAL A 1 69 ? -2.791 -9.562 11.255 1.00 82.44 69 VAL A O 1
ATOM 541 N N . GLU A 1 70 ? -2.418 -8.672 9.221 1.00 86.75 70 GLU A N 1
ATOM 542 C CA . GLU A 1 70 ? -1.111 -9.302 9.006 1.00 86.75 70 GLU A CA 1
ATOM 543 C C . GLU A 1 70 ? -0.042 -8.736 9.944 1.00 86.75 70 GLU A C 1
ATOM 545 O O . GLU A 1 70 ? 0.755 -9.507 10.464 1.00 86.75 70 GLU A O 1
ATOM 550 N N . LEU A 1 71 ? -0.065 -7.431 10.242 1.00 87.12 71 LEU A N 1
ATOM 551 C CA . LEU A 1 71 ? 0.858 -6.822 11.213 1.00 87.12 71 LEU A CA 1
ATOM 552 C C . LEU A 1 71 ? 0.714 -7.408 12.626 1.00 87.12 71 LEU A C 1
ATOM 554 O O . LEU A 1 71 ? 1.668 -7.393 13.401 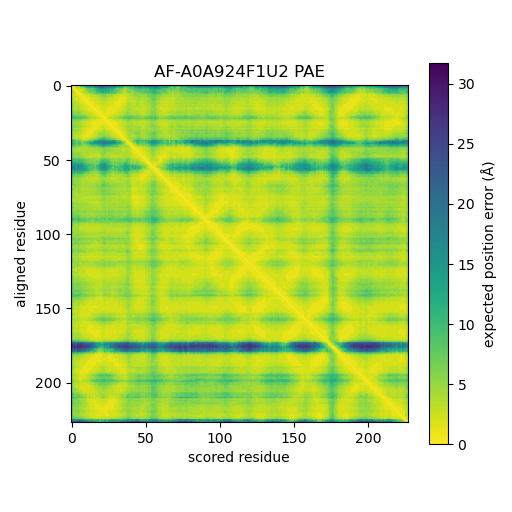1.00 87.12 71 LEU A O 1
ATOM 558 N N . THR A 1 72 ? -0.474 -7.918 12.961 1.00 85.44 72 THR A N 1
ATOM 559 C CA . THR A 1 72 ? -0.760 -8.562 14.253 1.00 85.44 72 THR A CA 1
ATOM 560 C C . THR A 1 72 ? -0.594 -10.082 14.240 1.00 85.44 72 THR A C 1
ATOM 562 O O . THR A 1 72 ? -0.879 -10.726 15.247 1.00 85.44 72 THR A O 1
ATOM 565 N N . ASP A 1 73 ? -0.176 -10.674 13.119 1.00 88.69 73 ASP A N 1
ATOM 566 C CA . ASP A 1 73 ? 0.026 -12.119 13.005 1.00 88.69 73 ASP A CA 1
ATOM 567 C C . ASP A 1 73 ? 1.321 -12.551 13.719 1.00 88.69 73 ASP A C 1
ATOM 569 O O . ASP A 1 73 ? 2.375 -11.936 13.551 1.00 88.69 73 ASP A O 1
ATOM 573 N N . ASP A 1 74 ? 1.273 -13.640 14.491 1.00 92.44 74 ASP A N 1
ATOM 574 C CA . ASP A 1 74 ? 2.433 -14.147 15.242 1.00 92.44 74 ASP A CA 1
ATOM 575 C C . ASP A 1 74 ? 3.623 -14.492 14.329 1.00 92.44 74 ASP A C 1
ATOM 577 O O . ASP A 1 74 ? 4.790 -14.307 14.699 1.00 92.44 74 ASP A O 1
ATOM 581 N N . ALA A 1 75 ? 3.361 -14.982 13.112 1.00 93.94 75 ALA A N 1
ATOM 582 C CA . ALA A 1 75 ? 4.414 -15.234 12.139 1.00 93.94 75 ALA A CA 1
ATOM 583 C C . ALA A 1 75 ? 5.034 -13.917 11.663 1.00 93.94 75 ALA A C 1
ATOM 585 O O . ALA A 1 75 ? 6.249 -13.856 11.490 1.00 93.94 75 ALA A O 1
ATOM 586 N N . PHE A 1 76 ? 4.246 -12.855 11.501 1.00 94.19 76 PHE A N 1
ATOM 587 C CA . PHE A 1 76 ? 4.778 -11.537 11.163 1.00 94.19 76 PHE A CA 1
ATOM 588 C C . PHE A 1 76 ? 5.664 -11.003 12.288 1.00 94.19 76 PHE A C 1
ATOM 590 O O . PHE A 1 76 ? 6.829 -10.676 12.055 1.00 94.19 76 PHE A O 1
ATOM 597 N N . ILE A 1 77 ? 5.148 -11.016 13.519 1.00 95.00 77 ILE A N 1
ATOM 598 C CA . ILE A 1 77 ? 5.842 -10.507 14.706 1.00 95.00 77 ILE A CA 1
ATOM 599 C C . ILE A 1 77 ? 7.155 -11.264 14.946 1.00 95.00 77 ILE A C 1
ATOM 601 O O . ILE A 1 77 ? 8.190 -10.658 15.202 1.00 95.00 77 ILE A O 1
ATOM 605 N N . SER A 1 78 ? 7.157 -12.591 14.806 1.00 96.44 78 SER A N 1
ATOM 606 C CA . SER A 1 78 ? 8.355 -13.417 15.030 1.00 96.44 78 SER A CA 1
ATOM 607 C C . SER A 1 78 ? 9.440 -13.287 13.950 1.00 96.44 78 SER A C 1
ATOM 609 O O . SER A 1 78 ? 10.566 -13.762 14.146 1.00 96.44 78 SER A O 1
ATOM 611 N N . ASN A 1 79 ? 9.131 -12.675 12.802 1.00 97.25 79 ASN A N 1
ATOM 612 C CA . ASN A 1 79 ? 10.060 -12.487 11.683 1.00 97.25 79 ASN A CA 1
ATOM 613 C C . ASN A 1 79 ? 10.437 -11.015 11.440 1.00 97.25 79 ASN A C 1
ATOM 615 O O . ASN A 1 79 ? 11.175 -10.739 10.494 1.00 97.25 79 ASN A O 1
ATOM 619 N N . HIS A 1 80 ? 10.015 -10.103 12.320 1.00 97.38 80 HIS A N 1
ATOM 620 C CA . HIS A 1 80 ? 10.365 -8.688 12.261 1.00 97.38 80 HIS A CA 1
ATOM 621 C C . HIS A 1 80 ? 10.872 -8.172 13.609 1.00 97.38 80 HIS A C 1
ATOM 623 O O . HIS A 1 80 ? 10.391 -8.550 14.674 1.00 97.38 80 HIS A O 1
ATOM 629 N N . CYS A 1 81 ? 11.849 -7.275 13.558 1.00 96.06 81 CYS A N 1
ATOM 630 C CA . CYS A 1 81 ? 12.294 -6.500 14.706 1.00 96.06 81 CYS A CA 1
ATOM 631 C C . CYS A 1 81 ? 11.526 -5.179 14.739 1.00 96.06 81 CYS A C 1
ATOM 633 O O . CYS A 1 81 ? 11.486 -4.472 13.731 1.00 96.06 81 CYS A O 1
ATOM 635 N N . PHE A 1 82 ? 10.967 -4.826 15.896 1.00 96.38 82 PHE A N 1
ATOM 636 C CA . PHE A 1 82 ? 10.211 -3.589 16.083 1.00 96.38 82 PHE A CA 1
ATOM 637 C C . PHE A 1 82 ? 10.948 -2.640 17.020 1.00 96.38 82 PHE A C 1
ATOM 639 O O . PHE A 1 82 ? 11.552 -3.068 18.004 1.00 96.38 82 PHE A O 1
ATOM 646 N N . GLY A 1 83 ? 10.878 -1.344 16.732 1.00 97.12 83 GLY A N 1
ATOM 647 C CA . GLY A 1 83 ? 11.475 -0.313 17.574 1.00 97.12 83 GLY A CA 1
ATOM 648 C C . GLY A 1 83 ? 10.681 0.981 17.535 1.00 97.12 83 GLY A C 1
ATOM 649 O O . GLY A 1 83 ? 10.147 1.361 16.495 1.00 97.12 83 GLY A O 1
ATOM 650 N N . TYR A 1 84 ? 10.620 1.685 18.664 1.00 97.50 84 TYR A N 1
ATOM 651 C CA . TYR A 1 84 ? 10.030 3.017 18.699 1.00 97.50 84 TYR A CA 1
ATOM 652 C C . TYR A 1 84 ? 10.872 3.983 17.856 1.00 97.50 84 TYR A C 1
ATOM 654 O O . TYR A 1 84 ? 12.068 4.153 18.085 1.00 97.50 84 TYR A O 1
ATOM 662 N N . GLY A 1 85 ? 10.243 4.585 16.852 1.00 97.12 85 GLY A N 1
ATOM 663 C CA . GLY A 1 85 ? 10.866 5.466 15.869 1.00 97.12 85 GLY A CA 1
ATOM 664 C C . GLY A 1 85 ? 10.635 6.953 16.124 1.00 97.12 85 GLY A C 1
ATOM 665 O O . GLY A 1 85 ? 11.039 7.755 15.281 1.00 97.12 85 GLY A O 1
ATOM 666 N N . GLY A 1 86 ? 9.995 7.313 17.242 1.00 97.69 86 GLY A N 1
ATOM 667 C CA . GLY A 1 86 ? 9.697 8.691 17.632 1.00 97.69 86 GLY A CA 1
ATOM 668 C C . GLY A 1 86 ? 8.233 9.091 17.444 1.00 97.69 86 GLY A C 1
ATOM 669 O O . GLY A 1 86 ? 7.364 8.271 17.141 1.00 97.69 86 GLY A O 1
ATOM 670 N N . THR A 1 87 ? 7.973 10.381 17.636 1.00 97.81 87 THR A N 1
ATOM 671 C CA . THR A 1 87 ? 6.658 11.006 17.463 1.00 97.81 87 THR A CA 1
ATOM 672 C C . THR A 1 87 ? 6.681 11.933 16.254 1.00 97.81 87 THR A C 1
ATOM 674 O O . THR A 1 87 ? 7.633 12.693 16.079 1.00 97.81 87 THR A O 1
ATOM 677 N N . VAL A 1 88 ? 5.627 11.899 15.444 1.00 97.06 88 VAL A N 1
ATOM 678 C CA . VAL A 1 88 ? 5.413 12.790 14.297 1.00 97.06 88 VAL A CA 1
ATOM 679 C C . VAL A 1 88 ? 4.133 13.586 14.529 1.00 97.06 88 VAL A C 1
ATOM 681 O O . VAL A 1 88 ? 3.168 13.044 15.056 1.00 97.06 88 VAL A O 1
ATOM 684 N N . HIS A 1 89 ? 4.127 14.864 14.155 1.00 96.69 89 HIS A N 1
ATOM 685 C CA . HIS A 1 89 ? 2.932 15.706 14.205 1.00 96.69 89 HIS A CA 1
ATOM 686 C C . HIS A 1 89 ? 2.486 15.987 12.773 1.00 96.69 89 HIS A C 1
ATOM 688 O O . HIS A 1 89 ? 3.241 16.581 12.002 1.00 96.69 89 HIS A O 1
ATOM 694 N N . GLU A 1 90 ? 1.290 15.541 12.403 1.00 91.88 90 GLU A N 1
ATOM 695 C CA . GLU A 1 90 ? 0.799 15.605 11.027 1.00 91.88 90 GLU A CA 1
ATOM 696 C C . GLU A 1 90 ? -0.718 15.794 11.012 1.00 91.88 90 GLU A C 1
ATOM 698 O O . GLU A 1 90 ? -1.430 15.180 11.795 1.00 91.88 90 GLU A O 1
ATOM 703 N N . ALA A 1 91 ? -1.218 16.691 10.155 1.00 86.62 91 ALA A N 1
ATOM 704 C CA . ALA A 1 91 ? -2.648 17.011 10.046 1.00 86.62 91 ALA A CA 1
ATOM 705 C C . ALA A 1 91 ? -3.343 17.388 11.379 1.00 86.62 91 ALA A C 1
ATOM 707 O O . ALA A 1 91 ? -4.546 17.200 11.532 1.00 86.62 91 ALA A O 1
ATOM 708 N N . GLY A 1 92 ? -2.596 17.947 12.339 1.00 92.69 92 GLY A N 1
ATOM 709 C CA . GLY A 1 92 ? -3.111 18.283 13.673 1.00 92.69 92 GLY A CA 1
ATOM 710 C C . GLY A 1 92 ? -3.205 17.093 14.636 1.00 92.69 92 GLY A C 1
ATOM 711 O O . GLY A 1 92 ? -3.658 17.265 15.763 1.00 92.69 92 GLY A O 1
ATOM 712 N N . GLU A 1 93 ? -2.752 15.912 14.218 1.00 94.62 93 GLU A N 1
ATOM 713 C CA . GLU A 1 93 ? -2.667 14.703 15.029 1.00 94.62 93 GLU A CA 1
ATOM 714 C C . GLU A 1 93 ? -1.219 14.431 15.459 1.00 94.62 93 GLU A C 1
ATOM 716 O O . GLU A 1 93 ? -0.251 14.857 14.819 1.00 94.62 93 GLU A O 1
ATOM 721 N N . THR A 1 94 ? -1.076 13.680 16.548 1.00 97.69 94 THR A N 1
ATOM 722 C CA . THR A 1 94 ? 0.213 13.188 17.042 1.00 97.69 94 THR A CA 1
ATOM 723 C C . THR A 1 94 ? 0.285 11.694 16.772 1.00 97.69 94 THR A C 1
ATOM 725 O O . THR A 1 94 ? -0.542 10.941 17.285 1.00 97.69 94 THR A O 1
ATOM 728 N N . TRP A 1 95 ? 1.270 11.250 15.996 1.00 97.88 95 TRP A N 1
ATOM 729 C CA . TRP A 1 95 ? 1.443 9.856 15.593 1.00 97.88 95 TRP A CA 1
ATOM 730 C C . TRP A 1 95 ? 2.715 9.246 16.185 1.00 97.88 95 TRP A C 1
ATOM 732 O O . TRP A 1 95 ? 3.793 9.842 16.140 1.00 97.88 95 TRP A O 1
ATOM 742 N N . TYR A 1 96 ? 2.617 8.019 16.688 1.00 97.69 96 TYR A N 1
ATOM 743 C CA . TYR A 1 96 ? 3.767 7.190 17.025 1.00 97.69 96 TYR A CA 1
ATOM 744 C C . TYR A 1 96 ? 4.293 6.494 15.779 1.00 97.69 96 TYR A C 1
ATOM 746 O O . TYR A 1 96 ? 3.572 5.740 15.125 1.00 97.69 96 TYR A O 1
ATOM 754 N N . ARG A 1 97 ? 5.573 6.708 15.478 1.00 97.94 97 ARG A N 1
ATOM 755 C CA . ARG A 1 97 ? 6.291 5.967 14.446 1.00 97.94 97 ARG A CA 1
ATOM 756 C C . ARG A 1 97 ? 6.851 4.693 15.059 1.00 97.94 97 ARG A C 1
ATOM 758 O O . ARG A 1 97 ? 7.640 4.760 16.000 1.00 97.94 97 ARG A O 1
ATOM 765 N N . ILE A 1 98 ? 6.497 3.542 14.506 1.00 97.38 98 ILE A N 1
ATOM 766 C CA . ILE A 1 98 ? 7.067 2.249 14.880 1.00 97.38 98 ILE A CA 1
ATOM 767 C C . ILE A 1 98 ? 7.879 1.735 13.700 1.00 97.38 98 ILE A C 1
ATOM 769 O O . ILE A 1 98 ? 7.337 1.452 12.634 1.00 97.38 98 ILE A O 1
ATOM 773 N N . ASN A 1 99 ? 9.190 1.639 13.893 1.00 97.81 99 ASN A N 1
ATOM 774 C CA . ASN A 1 99 ? 10.099 1.059 12.918 1.00 97.81 99 ASN A CA 1
ATOM 775 C C . ASN A 1 99 ? 9.960 -0.457 12.927 1.00 97.81 99 ASN A C 1
ATOM 777 O O . ASN A 1 99 ? 9.799 -1.070 13.984 1.00 97.81 99 ASN A O 1
ATOM 781 N N . MET A 1 100 ? 10.086 -1.047 11.750 1.00 96.12 100 MET A N 1
ATOM 782 C CA . MET A 1 100 ? 9.948 -2.472 11.520 1.00 96.12 100 MET A CA 1
ATOM 783 C C . MET A 1 100 ? 11.031 -2.922 10.547 1.00 96.12 100 MET A C 1
ATOM 785 O O . MET A 1 100 ? 11.123 -2.409 9.436 1.00 96.12 100 MET A O 1
ATOM 789 N N . LEU A 1 101 ? 11.839 -3.897 10.947 1.00 97.06 101 LEU A N 1
ATOM 790 C CA . LEU A 1 101 ? 12.896 -4.462 10.115 1.00 97.06 101 LEU A CA 1
ATOM 791 C C . LEU A 1 101 ? 12.669 -5.958 9.924 1.00 97.06 101 LEU A C 1
ATOM 793 O O . LEU A 1 101 ? 12.588 -6.695 10.904 1.00 97.06 101 LEU A O 1
ATOM 797 N N . ALA A 1 102 ? 12.604 -6.408 8.672 1.00 97.12 102 ALA A N 1
ATOM 798 C CA . ALA A 1 102 ? 12.633 -7.824 8.325 1.00 97.12 102 ALA A CA 1
ATOM 799 C C . ALA A 1 102 ? 13.877 -8.501 8.921 1.00 97.12 102 ALA A C 1
ATOM 801 O O . ALA A 1 102 ? 14.990 -7.986 8.797 1.00 97.12 102 ALA A O 1
ATOM 802 N N . ALA A 1 103 ? 13.701 -9.659 9.558 1.00 96.44 103 ALA A N 1
ATOM 803 C CA . ALA A 1 103 ? 14.806 -10.365 10.192 1.00 96.44 103 ALA A CA 1
ATOM 804 C C . ALA A 1 103 ? 15.849 -10.834 9.163 1.00 96.44 103 ALA A C 1
ATOM 806 O O . ALA A 1 103 ? 15.521 -11.439 8.141 1.00 96.44 103 ALA A O 1
ATOM 807 N N . ASP A 1 104 ? 17.135 -10.682 9.487 1.00 93.25 104 ASP A N 1
ATOM 808 C CA . ASP A 1 104 ? 18.229 -11.063 8.583 1.00 93.25 104 ASP A CA 1
ATOM 809 C C . ASP A 1 104 ? 18.223 -12.551 8.201 1.00 93.25 104 ASP A C 1
ATOM 811 O O . ASP A 1 104 ? 18.718 -12.931 7.142 1.00 93.25 104 ASP A O 1
ATOM 815 N N . ARG A 1 105 ? 17.629 -13.421 9.021 1.00 95.19 105 ARG A N 1
ATOM 816 C CA . ARG A 1 105 ? 17.525 -14.860 8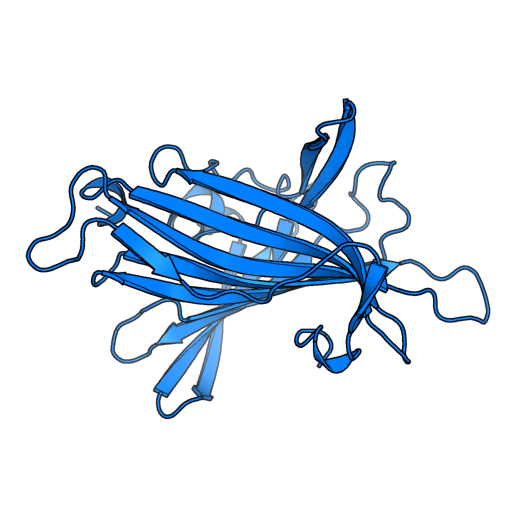.729 1.00 95.19 105 ARG A CA 1
ATOM 817 C C . ARG A 1 105 ? 16.577 -15.202 7.570 1.00 95.19 105 ARG A C 1
ATOM 819 O O . ARG A 1 105 ? 16.564 -16.354 7.128 1.00 95.19 105 ARG A O 1
ATOM 826 N N . LEU A 1 106 ? 15.772 -14.250 7.093 1.00 96.25 106 LEU A N 1
ATOM 827 C CA . LEU A 1 106 ? 14.851 -14.466 5.980 1.00 96.25 106 LEU A CA 1
ATOM 828 C C . LEU A 1 106 ? 15.606 -14.669 4.662 1.00 96.25 106 LEU A C 1
ATOM 830 O O . LEU A 1 106 ? 16.549 -13.949 4.330 1.00 96.25 106 LEU A O 1
ATOM 834 N N . ARG A 1 107 ? 15.185 -15.695 3.911 1.00 94.69 107 ARG A N 1
ATOM 835 C CA . ARG A 1 107 ? 15.848 -16.137 2.671 1.00 94.69 107 ARG A CA 1
ATOM 836 C C . ARG A 1 107 ? 15.270 -15.517 1.401 1.00 94.69 107 ARG A C 1
ATOM 838 O O . ARG A 1 107 ? 15.884 -15.653 0.343 1.00 94.69 107 ARG A O 1
ATOM 845 N N . GLY A 1 108 ? 14.107 -14.886 1.503 1.00 95.50 108 GLY A N 1
ATOM 846 C CA . GLY A 1 108 ? 13.415 -14.228 0.402 1.00 95.50 108 GLY A CA 1
ATOM 847 C C . GLY A 1 108 ? 13.076 -12.775 0.735 1.00 95.50 108 GLY A C 1
ATOM 848 O O . GLY A 1 108 ? 13.360 -12.332 1.851 1.00 95.50 108 GLY A O 1
ATOM 849 N N . PRO A 1 109 ? 12.525 -12.032 -0.239 1.00 95.69 109 PRO A N 1
ATOM 850 C CA . PRO A 1 109 ? 12.112 -10.648 -0.052 1.00 95.69 109 PRO A CA 1
ATOM 851 C C . PRO A 1 109 ? 11.007 -10.538 0.998 1.00 95.69 109 PRO A C 1
ATOM 853 O O . PRO A 1 109 ? 10.055 -11.320 1.004 1.00 95.69 109 PRO A O 1
ATOM 856 N N . ASP A 1 110 ? 11.139 -9.540 1.862 1.00 96.00 110 ASP A N 1
ATOM 857 C CA . ASP A 1 110 ? 10.158 -9.171 2.886 1.00 96.00 110 ASP A CA 1
ATOM 858 C C . ASP A 1 110 ? 10.109 -7.645 3.059 1.00 96.00 110 ASP A C 1
ATOM 860 O O . ASP A 1 110 ? 10.890 -6.935 2.420 1.00 96.00 110 ASP A O 1
ATOM 864 N N . ALA A 1 111 ? 9.214 -7.123 3.889 1.00 94.62 111 ALA A N 1
ATOM 865 C CA . ALA A 1 111 ? 9.022 -5.691 4.071 1.00 94.62 111 ALA A CA 1
ATOM 866 C C . ALA A 1 111 ? 9.852 -5.176 5.253 1.00 94.62 111 ALA A C 1
ATOM 868 O O . ALA A 1 111 ? 9.943 -5.806 6.302 1.00 94.62 111 ALA A O 1
ATOM 869 N N . HIS A 1 112 ? 10.437 -3.993 5.120 1.00 95.38 112 HIS A N 1
ATOM 870 C CA . HIS A 1 112 ? 10.872 -3.201 6.269 1.00 95.38 112 HIS A CA 1
ATOM 871 C C . HIS A 1 112 ? 10.427 -1.751 6.096 1.00 95.38 112 HIS A C 1
ATOM 873 O O . HIS A 1 112 ? 9.972 -1.379 5.024 1.00 95.38 112 HIS A O 1
ATOM 879 N N . GLY A 1 113 ? 10.545 -0.932 7.133 1.00 96.25 113 GLY A N 1
ATOM 880 C CA . GLY A 1 113 ? 10.170 0.477 7.094 1.00 96.25 113 GLY A CA 1
ATOM 881 C C . GLY A 1 113 ? 9.543 0.913 8.408 1.00 96.25 113 GLY A C 1
ATOM 882 O O . GLY A 1 113 ? 10.098 0.646 9.478 1.00 96.25 113 GLY A O 1
ATOM 883 N N . ALA A 1 114 ? 8.399 1.586 8.344 1.00 97.31 114 ALA A N 1
ATOM 884 C CA . ALA A 1 114 ? 7.679 2.043 9.522 1.00 97.31 114 ALA A CA 1
ATOM 885 C C . ALA A 1 114 ? 6.162 2.071 9.319 1.00 97.31 114 ALA A C 1
ATOM 887 O O . ALA A 1 114 ? 5.658 2.254 8.211 1.00 97.31 114 ALA A O 1
ATOM 888 N N . PHE A 1 115 ? 5.432 1.955 10.422 1.00 96.12 115 PHE A N 1
ATOM 889 C CA . PHE A 1 115 ? 4.010 2.267 10.480 1.00 96.12 115 PHE A CA 1
ATOM 890 C C . PHE A 1 115 ? 3.739 3.349 11.521 1.00 96.12 115 PHE A C 1
ATOM 892 O O . PHE A 1 115 ? 4.480 3.508 12.493 1.00 96.12 115 PHE A O 1
ATOM 899 N N . PHE A 1 116 ? 2.685 4.120 11.282 1.00 96.62 116 PHE A N 1
ATOM 900 C CA . PHE A 1 116 ? 2.338 5.310 12.044 1.00 96.62 116 PHE A CA 1
ATOM 901 C C . PHE A 1 116 ? 0.970 5.104 12.677 1.00 96.62 116 PHE A C 1
ATOM 903 O O . PHE A 1 116 ? -0.019 4.892 11.969 1.00 96.62 116 PHE A O 1
ATOM 910 N N . LEU A 1 117 ? 0.934 5.142 14.006 1.00 95.06 117 LEU A N 1
ATOM 911 C CA . LEU A 1 117 ? -0.281 4.991 14.795 1.00 95.06 117 LEU A CA 1
ATOM 912 C C . LEU A 1 117 ? -0.675 6.334 15.389 1.00 95.06 117 LEU A C 1
ATOM 914 O O . LEU A 1 117 ? 0.159 6.982 16.013 1.00 95.06 117 LEU A O 1
ATOM 918 N N . ASP A 1 118 ? -1.934 6.726 15.261 1.00 94.75 118 ASP A N 1
ATOM 919 C CA . ASP A 1 118 ? -2.462 7.856 16.015 1.00 94.75 118 ASP A CA 1
ATOM 920 C C . ASP A 1 118 ? -2.301 7.612 17.525 1.00 94.75 118 ASP A C 1
ATOM 922 O O . ASP A 1 118 ? -2.665 6.557 18.043 1.00 94.75 118 ASP A O 1
ATOM 926 N N . SER A 1 119 ? -1.718 8.572 18.239 1.00 95.44 119 SER A N 1
ATOM 927 C CA . SER A 1 119 ? -1.359 8.400 19.652 1.00 95.44 119 SER A CA 1
ATOM 928 C C . SER A 1 119 ? -2.565 8.360 20.589 1.00 95.44 119 SER A C 1
ATOM 930 O O . SER A 1 119 ? -2.480 7.752 21.655 1.00 95.44 119 SER A O 1
ATOM 932 N N . ALA A 1 120 ? -3.690 8.967 20.200 1.00 93.81 120 ALA A N 1
ATOM 933 C CA . ALA A 1 120 ? -4.899 9.022 21.015 1.00 93.81 120 ALA A CA 1
ATOM 934 C C . ALA A 1 120 ? -5.775 7.773 20.841 1.00 93.81 120 ALA A C 1
ATOM 936 O O . ALA A 1 120 ? -6.425 7.327 21.785 1.00 93.81 120 ALA A O 1
ATOM 937 N N . THR A 1 121 ? -5.790 7.200 19.639 1.00 90.62 121 THR A N 1
ATOM 938 C CA . THR A 1 121 ? -6.727 6.139 19.238 1.00 90.62 121 THR A CA 1
ATOM 939 C C . THR A 1 121 ? -6.042 4.825 18.872 1.00 90.62 121 THR A C 1
ATOM 941 O O . THR A 1 121 ? -6.713 3.809 18.707 1.00 90.62 121 THR A O 1
ATOM 944 N N . SER A 1 122 ? -4.711 4.819 18.748 1.00 88.94 122 SER A N 1
ATOM 945 C CA . SER A 1 122 ? -3.913 3.707 18.208 1.00 88.94 122 SER A CA 1
ATOM 946 C C . SER A 1 122 ? -4.313 3.284 16.788 1.00 88.94 122 SER A C 1
ATOM 948 O O . SER A 1 122 ? -4.004 2.171 16.357 1.00 88.94 122 SER A O 1
ATOM 950 N N . GLN A 1 123 ? -4.996 4.156 16.043 1.00 90.94 123 GLN A N 1
ATOM 951 C CA . GLN A 1 123 ? -5.406 3.876 14.670 1.00 90.94 123 GLN A CA 1
ATOM 952 C C . GLN A 1 123 ? -4.206 3.899 13.731 1.00 90.94 123 GLN A C 1
ATOM 954 O O . GLN A 1 123 ? -3.409 4.834 13.750 1.00 90.94 123 GLN A O 1
ATOM 959 N N . LEU A 1 124 ? -4.103 2.893 12.864 1.00 93.06 124 LEU A N 1
ATOM 960 C CA . LEU A 1 124 ? -3.113 2.884 11.794 1.00 93.06 124 LEU A CA 1
ATOM 961 C C . LEU A 1 124 ? -3.452 3.983 10.781 1.00 93.06 124 LEU A C 1
ATOM 963 O O . LEU A 1 124 ? -4.536 3.970 10.203 1.00 93.06 124 LEU A O 1
ATOM 967 N N . ARG A 1 125 ? -2.530 4.929 10.585 1.00 95.00 125 ARG A N 1
ATOM 968 C CA . ARG A 1 125 ? -2.691 6.095 9.700 1.00 95.00 125 ARG A CA 1
ATOM 969 C C . ARG A 1 125 ? -1.888 5.961 8.415 1.00 95.00 125 ARG A C 1
ATOM 971 O O . ARG A 1 125 ? -2.412 6.194 7.325 1.00 95.00 125 ARG A O 1
ATOM 978 N N . ARG A 1 126 ? -0.623 5.556 8.539 1.00 96.31 126 ARG A N 1
ATOM 979 C CA . ARG A 1 126 ? 0.321 5.446 7.421 1.00 96.31 126 ARG A CA 1
ATOM 980 C C . ARG A 1 126 ? 1.248 4.249 7.585 1.00 96.31 126 ARG A C 1
ATOM 982 O O . ARG A 1 126 ? 1.556 3.840 8.703 1.00 96.31 126 ARG A O 1
ATOM 989 N N . MET A 1 127 ? 1.723 3.727 6.464 1.00 97.25 127 MET A N 1
ATOM 990 C CA . MET A 1 127 ? 2.880 2.844 6.380 1.00 97.25 127 MET A CA 1
ATOM 991 C C . MET A 1 127 ? 3.832 3.354 5.308 1.00 97.25 127 MET A C 1
ATOM 993 O O . MET A 1 127 ? 3.394 3.780 4.243 1.00 97.25 127 MET A O 1
ATOM 997 N N . GLU A 1 128 ? 5.120 3.287 5.598 1.00 97.38 128 GLU A N 1
ATOM 998 C CA . GLU A 1 128 ? 6.214 3.539 4.665 1.00 97.38 128 GLU A CA 1
ATOM 999 C C . GLU A 1 128 ? 7.035 2.261 4.618 1.00 97.38 128 GLU A C 1
ATOM 1001 O O . GLU A 1 128 ? 7.558 1.828 5.646 1.00 97.38 128 GLU A O 1
ATOM 1006 N N . LEU A 1 129 ? 7.084 1.620 3.457 1.00 97.38 129 LEU A N 1
ATOM 1007 C CA . LEU A 1 129 ? 7.679 0.308 3.282 1.00 97.38 129 LEU A CA 1
ATOM 1008 C C . LEU A 1 129 ? 8.730 0.339 2.187 1.00 97.38 129 LEU A C 1
ATOM 1010 O O . LEU A 1 129 ? 8.497 0.848 1.094 1.00 97.38 129 LEU A O 1
ATOM 1014 N N . ASP A 1 130 ? 9.842 -0.317 2.460 1.00 96.19 130 ASP A N 1
ATOM 1015 C CA . ASP A 1 130 ? 10.848 -0.672 1.483 1.00 96.19 130 ASP A CA 1
ATOM 1016 C C . ASP A 1 130 ? 10.990 -2.193 1.417 1.00 96.19 130 ASP A C 1
ATOM 1018 O O . ASP A 1 130 ? 10.726 -2.939 2.370 1.00 96.19 130 ASP A O 1
ATOM 1022 N N . MET A 1 131 ? 11.415 -2.668 0.252 1.00 95.81 131 MET A N 1
ATOM 1023 C CA . MET A 1 131 ? 11.652 -4.085 0.032 1.00 95.81 131 MET A CA 1
ATOM 1024 C C . MET A 1 131 ? 13.028 -4.505 0.555 1.00 95.81 131 MET A C 1
ATOM 1026 O O . MET A 1 131 ? 14.069 -4.071 0.058 1.00 95.81 131 MET A O 1
ATOM 1030 N N . SER A 1 132 ? 13.040 -5.429 1.509 1.00 95.94 132 SER A N 1
ATOM 1031 C CA . SER A 1 132 ? 14.251 -6.124 1.938 1.00 95.94 132 SER A CA 1
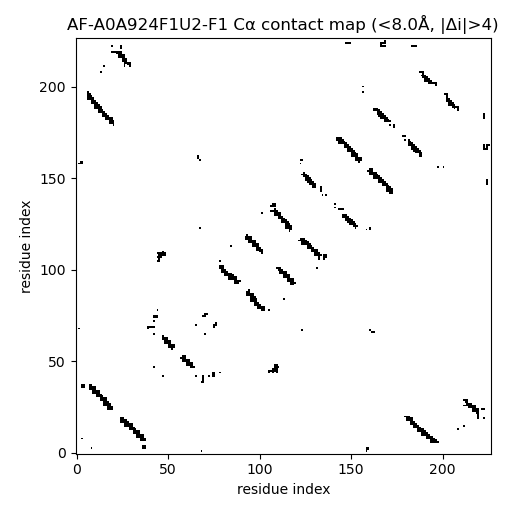ATOM 1032 C C . SER A 1 132 ? 14.657 -7.209 0.934 1.00 95.94 132 SER A C 1
ATOM 1034 O O . SER A 1 132 ? 13.850 -7.679 0.129 1.00 95.94 132 SER A O 1
ATOM 1036 N N . ARG A 1 133 ? 15.927 -7.635 1.000 1.00 94.81 133 ARG A N 1
ATOM 1037 C CA . ARG A 1 133 ? 16.460 -8.772 0.224 1.00 94.81 133 ARG A CA 1
ATOM 1038 C C . ARG A 1 133 ? 16.138 -8.692 -1.279 1.00 94.81 133 ARG A C 1
ATOM 1040 O O . ARG A 1 133 ? 15.828 -9.700 -1.911 1.00 94.81 133 ARG A O 1
ATOM 1047 N N . VAL A 1 134 ? 16.248 -7.504 -1.881 1.00 94.06 134 VAL A N 1
ATOM 1048 C CA . VAL A 1 134 ? 16.057 -7.292 -3.334 1.00 94.06 134 VAL A CA 1
ATOM 1049 C C . VAL A 1 134 ? 16.976 -8.174 -4.196 1.00 94.06 134 VAL A C 1
ATOM 1051 O O . VAL A 1 134 ? 16.654 -8.506 -5.335 1.00 94.06 134 VAL A O 1
ATOM 1054 N N . ASP A 1 135 ? 18.112 -8.619 -3.655 1.00 93.06 135 ASP A N 1
ATOM 1055 C CA . ASP A 1 135 ? 19.022 -9.592 -4.268 1.00 93.06 135 ASP A CA 1
ATOM 1056 C C . ASP A 1 135 ? 18.413 -10.999 -4.418 1.00 93.06 135 ASP A C 1
ATOM 1058 O O . ASP A 1 135 ? 18.869 -11.784 -5.253 1.00 93.06 135 ASP A O 1
ATOM 1062 N N . ARG A 1 136 ? 17.364 -11.307 -3.646 1.00 94.50 136 ARG A N 1
ATOM 1063 C CA . ARG A 1 136 ? 16.640 -12.589 -3.625 1.00 94.50 136 ARG A CA 1
ATOM 1064 C C . ARG A 1 136 ? 15.362 -12.585 -4.452 1.00 94.50 136 ARG A C 1
ATOM 1066 O O . ARG A 1 136 ? 14.623 -13.568 -4.429 1.00 94.50 136 ARG A O 1
ATOM 1073 N N . LEU A 1 137 ? 15.110 -11.518 -5.205 1.00 94.25 137 LEU A N 1
ATOM 1074 C CA . LEU A 1 137 ? 13.955 -11.443 -6.086 1.00 94.25 137 LEU A CA 1
ATOM 1075 C C . LEU A 1 137 ? 13.970 -12.538 -7.171 1.00 94.25 137 LEU A C 1
ATOM 1077 O O . LEU A 1 137 ? 15.041 -12.958 -7.631 1.00 94.25 137 LEU A O 1
ATOM 1081 N N . PRO A 1 138 ? 12.783 -12.987 -7.634 1.00 92.19 138 PRO A N 1
ATOM 1082 C CA . PRO A 1 138 ? 12.659 -13.888 -8.774 1.00 92.19 138 PRO A CA 1
ATOM 1083 C C . PRO A 1 138 ? 13.465 -13.416 -9.988 1.00 92.19 138 PRO A C 1
ATOM 1085 O O . PRO A 1 138 ? 13.637 -12.221 -10.214 1.00 92.19 138 PRO A O 1
ATOM 1088 N N . ARG A 1 139 ? 13.907 -14.356 -10.840 1.00 91.25 139 ARG A N 1
ATOM 1089 C CA . ARG A 1 139 ? 14.756 -14.050 -12.011 1.00 91.25 139 ARG A CA 1
ATOM 1090 C C . ARG A 1 139 ? 14.177 -12.951 -12.913 1.00 91.25 139 ARG A C 1
ATOM 1092 O O . ARG A 1 139 ? 14.946 -12.149 -13.433 1.00 91.25 139 ARG A O 1
ATOM 1099 N N . ALA A 1 140 ? 12.853 -12.913 -13.064 1.00 90.75 140 ALA A N 1
ATOM 1100 C CA . ALA A 1 140 ? 12.139 -11.907 -13.851 1.00 90.75 140 ALA A CA 1
ATOM 1101 C C . ALA A 1 140 ? 12.283 -10.472 -13.305 1.00 90.75 140 ALA A C 1
ATOM 1103 O O . ALA A 1 140 ? 12.122 -9.521 -14.057 1.00 90.75 140 ALA A O 1
ATOM 1104 N N . LEU A 1 141 ? 12.628 -10.314 -12.025 1.00 92.31 141 LEU A N 1
ATOM 1105 C CA . LEU A 1 141 ? 12.745 -9.034 -11.324 1.00 92.31 141 LEU A CA 1
ATOM 1106 C C . LEU A 1 141 ? 14.198 -8.658 -10.994 1.00 92.31 141 LEU A C 1
ATOM 1108 O O . LEU A 1 141 ? 14.440 -7.731 -10.228 1.00 92.31 141 LEU A O 1
ATOM 1112 N N . LYS A 1 142 ? 15.199 -9.326 -11.586 1.00 89.19 142 LYS A N 1
ATOM 1113 C CA . LYS A 1 142 ? 16.624 -9.021 -11.336 1.00 89.19 142 LYS A CA 1
ATOM 1114 C C . LYS A 1 142 ? 17.050 -7.600 -11.733 1.00 89.19 142 LYS A C 1
ATOM 1116 O O . LYS A 1 142 ? 18.128 -7.168 -11.329 1.00 89.19 142 LYS A O 1
ATOM 1121 N N . GLY A 1 143 ? 16.242 -6.897 -12.525 1.00 91.00 143 GLY A N 1
ATOM 1122 C CA . GLY A 1 143 ? 16.448 -5.486 -12.855 1.00 91.00 143 GLY A CA 1
ATOM 1123 C C . GLY A 1 143 ? 16.060 -4.520 -11.732 1.00 91.00 143 GLY A C 1
ATOM 1124 O O . GLY A 1 143 ? 16.427 -3.355 -11.808 1.00 91.00 143 GLY A O 1
ATOM 1125 N N . VAL A 1 144 ? 15.358 -4.971 -10.689 1.00 93.50 144 VAL A N 1
ATOM 1126 C CA . VAL A 1 144 ? 14.928 -4.119 -9.572 1.00 93.50 144 VAL A CA 1
ATOM 1127 C C . VAL A 1 144 ? 16.103 -3.838 -8.631 1.00 93.50 144 VAL A C 1
ATOM 1129 O O . VAL A 1 144 ? 16.823 -4.746 -8.208 1.00 93.50 144 VAL A O 1
ATOM 1132 N N . ALA A 1 145 ? 16.310 -2.560 -8.322 1.00 93.75 145 ALA A N 1
ATOM 1133 C CA . ALA A 1 145 ? 17.277 -2.082 -7.339 1.00 93.75 145 ALA A CA 1
ATOM 1134 C C . ALA A 1 145 ? 16.617 -1.841 -5.979 1.00 93.75 145 ALA A C 1
ATOM 1136 O O . ALA A 1 145 ? 17.175 -2.230 -4.959 1.00 93.75 145 ALA A O 1
ATOM 1137 N N . SER A 1 146 ? 15.437 -1.223 -5.968 1.00 93.94 146 SER A N 1
ATOM 1138 C CA . SER A 1 146 ? 14.629 -1.027 -4.765 1.00 93.94 146 SER A CA 1
ATOM 1139 C C . SER A 1 146 ? 13.162 -0.815 -5.118 1.00 93.94 146 SER A C 1
ATOM 1141 O O . SER A 1 146 ? 12.826 -0.493 -6.258 1.00 93.94 146 SER A O 1
ATOM 1143 N N . LEU A 1 147 ? 12.295 -0.999 -4.129 1.00 95.38 147 LEU A N 1
ATOM 1144 C CA . LEU A 1 147 ? 10.886 -0.640 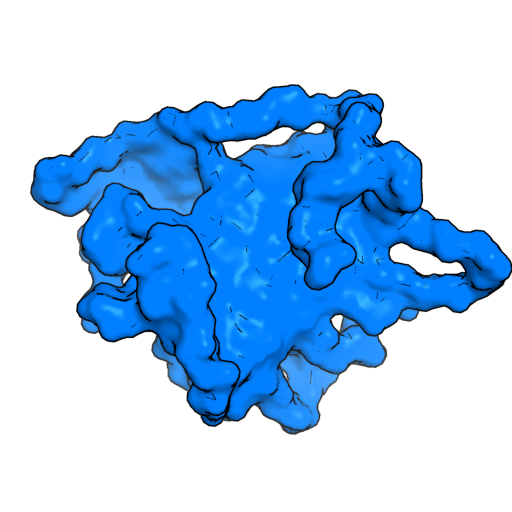-4.187 1.00 95.38 147 LEU A CA 1
ATOM 1145 C C . LEU A 1 147 ? 10.563 0.089 -2.890 1.00 95.38 147 LEU A C 1
ATOM 1147 O O . LEU A 1 147 ? 10.902 -0.423 -1.824 1.00 95.38 147 LEU A O 1
ATOM 1151 N N . HIS A 1 148 ? 9.949 1.262 -3.021 1.00 96.62 148 HIS A N 1
ATOM 1152 C CA . HIS A 1 148 ? 9.448 2.074 -1.921 1.00 96.62 148 HIS A CA 1
ATOM 1153 C C . HIS A 1 148 ? 7.942 2.268 -2.092 1.00 96.62 148 HIS A C 1
ATOM 1155 O O . HIS A 1 148 ? 7.497 2.611 -3.189 1.00 96.62 148 HIS A O 1
ATOM 1161 N N . ALA A 1 149 ? 7.165 2.047 -1.038 1.00 97.38 149 ALA A N 1
ATOM 1162 C CA . ALA A 1 149 ? 5.719 2.189 -1.037 1.00 97.38 149 ALA A CA 1
ATOM 1163 C C . ALA A 1 149 ? 5.249 2.962 0.195 1.00 97.38 149 ALA A C 1
ATOM 1165 O O . ALA A 1 149 ? 5.592 2.624 1.325 1.00 97.38 149 ALA A O 1
ATOM 1166 N N . VAL A 1 150 ? 4.396 3.958 -0.019 1.00 97.88 150 VAL A N 1
ATOM 1167 C CA . VAL A 1 150 ? 3.692 4.669 1.045 1.00 97.88 150 VAL A CA 1
ATOM 1168 C C . VAL A 1 150 ? 2.209 4.359 0.938 1.00 97.88 150 VAL A C 1
ATOM 1170 O O . VAL A 1 150 ? 1.603 4.496 -0.122 1.00 97.88 150 VAL A O 1
ATOM 1173 N N . THR A 1 151 ? 1.625 3.924 2.047 1.00 97.19 151 THR A N 1
ATOM 1174 C CA . THR A 1 151 ? 0.218 3.532 2.155 1.00 97.19 151 THR A CA 1
ATOM 1175 C C . THR A 1 151 ? -0.459 4.380 3.213 1.00 97.19 151 THR A C 1
ATOM 1177 O O . THR A 1 151 ? 0.069 4.515 4.315 1.00 97.19 151 THR A O 1
ATOM 1180 N N . THR A 1 152 ? -1.634 4.922 2.915 1.00 96.69 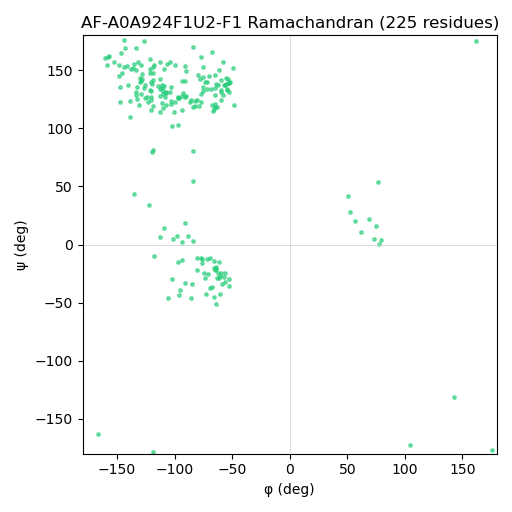152 THR A N 1
ATOM 1181 C CA . THR A 1 152 ? -2.479 5.599 3.904 1.00 96.69 152 THR A CA 1
ATOM 1182 C C . THR A 1 152 ? -3.716 4.772 4.204 1.00 96.69 152 THR A C 1
ATOM 1184 O O . THR A 1 152 ? -4.203 4.016 3.359 1.00 96.69 152 THR A O 1
ATOM 1187 N N . PHE A 1 153 ? -4.228 4.918 5.419 1.00 94.94 153 PHE A N 1
ATOM 1188 C CA . PHE A 1 153 ? -5.354 4.148 5.923 1.00 94.94 153 PHE A CA 1
ATOM 1189 C C . PHE A 1 153 ? -6.494 5.070 6.339 1.00 94.94 153 PHE A C 1
ATOM 1191 O O . PHE A 1 153 ? -6.284 6.185 6.813 1.00 94.94 153 PHE A O 1
ATOM 1198 N N . THR A 1 154 ? -7.715 4.581 6.169 1.00 93.38 154 THR A N 1
ATOM 1199 C CA . THR A 1 154 ? -8.930 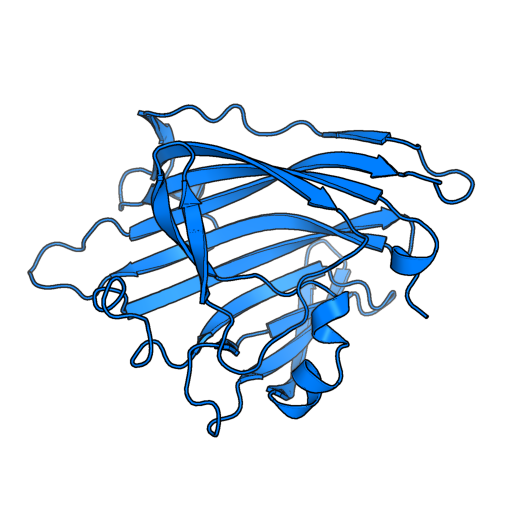5.207 6.689 1.00 93.38 154 THR A CA 1
ATOM 1200 C C . THR A 1 154 ? -9.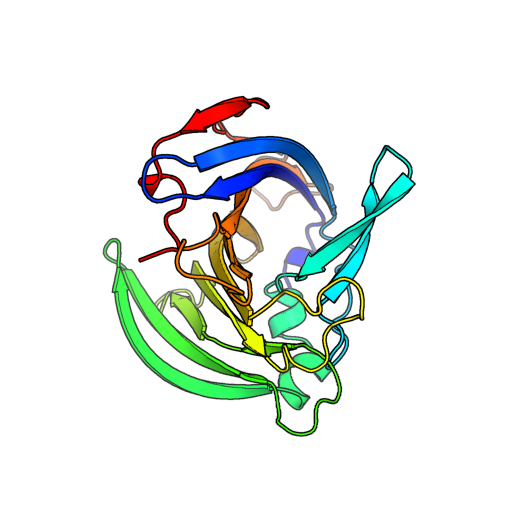769 4.158 7.400 1.00 93.38 154 THR A C 1
ATOM 1202 O O . THR A 1 154 ? -9.632 2.963 7.133 1.00 93.38 154 THR A O 1
ATOM 1205 N N . GLU A 1 155 ? -10.639 4.584 8.304 1.00 91.31 155 GLU A N 1
ATOM 1206 C CA . GLU A 1 155 ? -11.568 3.689 8.978 1.00 91.31 155 GLU A CA 1
ATOM 1207 C C . GLU A 1 155 ? -12.930 3.709 8.292 1.00 91.31 155 GLU A C 1
ATOM 1209 O O . GLU A 1 155 ? -13.539 4.762 8.115 1.00 91.31 155 GLU A O 1
ATOM 1214 N N . LEU A 1 156 ? -13.440 2.529 7.939 1.00 91.50 156 LEU A N 1
ATOM 1215 C CA . LEU A 1 156 ? -14.827 2.397 7.477 1.00 91.50 156 LEU A CA 1
ATOM 1216 C C . LEU A 1 156 ? -15.824 2.524 8.634 1.00 91.50 156 LEU A C 1
ATOM 1218 O O . LEU A 1 156 ? -16.972 2.918 8.444 1.00 91.50 156 LEU A O 1
ATOM 1222 N N . ALA A 1 157 ? -15.369 2.133 9.819 1.00 89.12 157 ALA A N 1
ATOM 1223 C CA . ALA A 1 157 ? -16.024 2.231 11.110 1.00 89.12 157 ALA A CA 1
ATOM 1224 C C . ALA A 1 157 ? -14.928 2.185 12.190 1.00 89.12 157 ALA A C 1
ATOM 1226 O O . ALA A 1 157 ? -13.844 1.667 11.893 1.00 89.12 157 ALA A O 1
ATOM 1227 N N . PRO A 1 158 ? -15.197 2.632 13.430 1.00 86.25 158 PRO A N 1
ATOM 1228 C CA . PRO A 1 158 ? -14.225 2.557 14.518 1.00 86.25 158 PRO A CA 1
ATOM 1229 C C . PRO A 1 158 ? -13.586 1.165 14.635 1.00 86.25 158 PRO A C 1
ATOM 1231 O O . PRO A 1 158 ? -14.284 0.166 14.814 1.00 86.25 158 PRO A O 1
ATOM 1234 N N . GLY A 1 159 ? -12.260 1.091 14.495 1.00 84.31 159 GLY A N 1
ATOM 1235 C CA . GLY A 1 159 ? -11.471 -0.142 14.556 1.00 84.31 159 GLY A CA 1
ATOM 1236 C C . GLY A 1 159 ? -11.564 -1.058 13.325 1.00 84.31 159 GLY A C 1
ATOM 1237 O O . GLY A 1 159 ? -11.169 -2.227 13.402 1.00 84.31 159 GLY A O 1
ATOM 1238 N N . ILE A 1 160 ? -12.068 -0.559 12.191 1.00 88.69 160 ILE A N 1
ATOM 1239 C CA . ILE A 1 160 ? -12.079 -1.249 10.890 1.00 88.69 160 ILE A CA 1
ATOM 1240 C C . ILE A 1 160 ? -11.272 -0.424 9.872 1.00 88.69 160 ILE A C 1
ATOM 1242 O O . ILE A 1 160 ? -11.860 0.318 9.076 1.00 88.69 160 ILE A O 1
ATOM 1246 N N . PRO A 1 161 ? -9.930 -0.540 9.872 1.00 89.38 161 PRO A N 1
ATOM 1247 C CA . PRO A 1 161 ? -9.091 0.179 8.927 1.00 89.38 161 PRO A CA 1
ATOM 1248 C C . PRO A 1 161 ? -9.065 -0.511 7.560 1.00 89.38 161 PRO A C 1
ATOM 1250 O O . PRO A 1 161 ? -9.069 -1.741 7.449 1.00 89.38 161 PRO A O 1
ATOM 1253 N N . VAL A 1 162 ? -8.969 0.300 6.513 1.00 91.94 162 VAL A N 1
ATOM 1254 C CA . VAL A 1 162 ? -8.739 -0.119 5.131 1.00 91.94 162 VAL A CA 1
ATOM 1255 C C . VAL A 1 162 ? -7.693 0.767 4.479 1.00 91.94 162 VAL A C 1
ATOM 1257 O O . VAL A 1 162 ? -7.513 1.922 4.864 1.00 91.94 162 VAL A O 1
ATOM 1260 N N . ILE A 1 163 ? -7.024 0.225 3.465 1.00 94.00 163 ILE A N 1
ATOM 1261 C CA . ILE A 1 163 ? -6.125 1.001 2.614 1.00 94.00 163 ILE A CA 1
ATOM 1262 C C . ILE A 1 163 ? -6.956 2.069 1.898 1.00 94.00 163 ILE A C 1
ATOM 1264 O O . ILE A 1 163 ? -7.878 1.748 1.149 1.00 94.00 163 ILE A O 1
ATOM 1268 N N . ALA A 1 164 ? -6.643 3.335 2.155 1.00 95.88 164 ALA A N 1
ATOM 1269 C CA . ALA A 1 164 ? -7.258 4.477 1.493 1.00 95.88 164 ALA A CA 1
ATOM 1270 C C . ALA A 1 164 ? -6.535 4.782 0.180 1.00 95.88 164 ALA A C 1
ATOM 1272 O O . ALA A 1 164 ? -7.178 4.955 -0.853 1.00 95.88 164 ALA A O 1
ATOM 1273 N N . SER A 1 165 ? -5.200 4.804 0.218 1.00 96.88 165 SER A N 1
ATOM 1274 C CA . SER A 1 165 ? -4.381 4.996 -0.973 1.00 96.88 165 SER A CA 1
ATOM 1275 C C . SER A 1 165 ? -3.008 4.351 -0.850 1.00 96.88 165 SER A C 1
ATOM 1277 O O . SER A 1 165 ? -2.499 4.157 0.255 1.00 96.88 165 SER A O 1
ATOM 1279 N N . VAL A 1 166 ? -2.405 4.059 -2.000 1.00 97.38 166 VAL A N 1
ATOM 1280 C CA . VAL A 1 166 ? -1.021 3.588 -2.126 1.00 97.38 166 VAL A CA 1
ATOM 1281 C C . VAL A 1 166 ? -0.313 4.453 -3.157 1.00 97.38 166 VAL A C 1
ATOM 1283 O O . VAL A 1 166 ? -0.891 4.779 -4.193 1.00 97.38 166 VAL A O 1
ATOM 1286 N N . CYS A 1 167 ? 0.941 4.789 -2.895 1.00 98.00 167 CYS A N 1
ATOM 1287 C CA . CYS A 1 167 ? 1.896 5.190 -3.915 1.00 98.00 167 CYS A CA 1
ATOM 1288 C C . CYS A 1 167 ? 3.125 4.307 -3.785 1.00 98.00 167 CYS A C 1
ATOM 1290 O O . CYS A 1 167 ? 3.709 4.233 -2.706 1.00 98.00 167 CYS A O 1
ATOM 1292 N N . ALA A 1 168 ? 3.525 3.657 -4.870 1.00 97.12 168 ALA A N 1
ATOM 1293 C CA . ALA A 1 168 ? 4.739 2.863 -4.917 1.00 97.12 168 ALA A CA 1
ATOM 1294 C C . ALA A 1 168 ? 5.609 3.267 -6.104 1.00 97.12 168 ALA A C 1
ATOM 1296 O O . ALA A 1 168 ? 5.109 3.555 -7.190 1.00 97.12 168 ALA A O 1
ATOM 1297 N N . ILE A 1 169 ? 6.923 3.262 -5.895 1.00 96.00 169 ILE A N 1
ATOM 1298 C CA . ILE A 1 169 ? 7.928 3.496 -6.927 1.00 96.00 169 ILE A CA 1
ATOM 1299 C C . ILE A 1 169 ? 8.971 2.384 -6.886 1.00 96.00 169 ILE A C 1
ATOM 1301 O O . ILE A 1 169 ? 9.548 2.065 -5.844 1.00 96.00 169 ILE A O 1
ATOM 1305 N N . THR A 1 170 ? 9.231 1.796 -8.047 1.00 95.25 170 THR A N 1
ATOM 1306 C CA . THR A 1 170 ? 10.277 0.795 -8.238 1.00 95.25 170 THR A CA 1
ATOM 1307 C C . THR A 1 170 ? 11.458 1.446 -8.933 1.00 95.25 170 THR A C 1
ATOM 1309 O O . THR A 1 170 ? 11.344 1.949 -10.048 1.00 95.25 170 THR A O 1
ATOM 1312 N N . ARG A 1 171 ? 12.627 1.415 -8.296 1.00 92.94 171 ARG A N 1
ATOM 1313 C CA . ARG A 1 171 ? 13.874 1.867 -8.912 1.00 92.94 171 ARG A CA 1
ATOM 1314 C C . ARG A 1 171 ? 14.535 0.694 -9.610 1.00 92.94 171 ARG A C 1
ATOM 1316 O O . ARG A 1 171 ? 14.760 -0.358 -9.010 1.00 92.94 171 ARG A O 1
ATOM 1323 N N . LEU A 1 172 ? 14.867 0.887 -10.879 1.00 91.75 172 LEU A N 1
ATOM 1324 C CA . LEU A 1 172 ? 15.580 -0.097 -11.683 1.00 91.75 172 LEU A CA 1
ATOM 1325 C C . LEU A 1 172 ? 17.094 0.109 -11.565 1.00 91.75 172 LEU A C 1
ATOM 1327 O O . LEU A 1 172 ? 17.579 1.227 -11.384 1.00 91.75 172 LEU A O 1
ATOM 1331 N N . ARG A 1 173 ? 17.856 -0.977 -11.684 1.00 89.06 173 ARG A N 1
ATOM 1332 C CA . ARG A 1 173 ? 19.314 -0.930 -11.818 1.00 89.06 173 ARG A CA 1
ATOM 1333 C C . ARG A 1 173 ? 19.645 -0.245 -13.144 1.00 89.06 173 ARG A C 1
ATOM 1335 O O . ARG A 1 173 ? 19.251 -0.731 -14.200 1.00 89.06 173 ARG A O 1
ATOM 1342 N N . GLY A 1 174 ? 20.344 0.885 -13.089 1.00 75.88 174 GLY A N 1
ATOM 1343 C CA . GLY A 1 174 ? 20.772 1.603 -14.289 1.00 75.88 174 GLY A CA 1
ATOM 1344 C C . GLY A 1 174 ? 21.891 0.863 -15.025 1.00 75.88 174 GLY A C 1
ATOM 1345 O O . GLY A 1 174 ? 22.807 0.338 -14.396 1.00 75.88 174 GLY A O 1
ATOM 1346 N N . THR A 1 175 ? 21.836 0.853 -16.357 1.00 57.50 175 THR A N 1
ATOM 1347 C CA . THR A 1 175 ? 22.908 0.337 -17.230 1.00 57.50 175 THR A CA 1
ATOM 1348 C C . THR A 1 175 ? 23.407 1.405 -18.218 1.00 57.50 175 THR A C 1
ATOM 1350 O O . THR A 1 175 ? 23.728 1.082 -19.358 1.00 57.50 175 THR A O 1
ATOM 1353 N N . GLY A 1 176 ? 23.438 2.687 -17.822 1.00 59.56 176 GLY A N 1
ATOM 1354 C CA . GLY A 1 176 ? 23.873 3.793 -18.690 1.00 59.56 176 GLY A CA 1
ATOM 1355 C C . GLY A 1 176 ? 23.736 5.193 -18.070 1.00 59.56 176 GLY A C 1
ATOM 1356 O O . GLY A 1 176 ? 23.354 5.326 -16.911 1.00 59.56 176 GLY A O 1
ATOM 1357 N N . ALA A 1 177 ? 24.055 6.231 -18.859 1.00 59.06 177 ALA A N 1
ATOM 1358 C CA . ALA A 1 177 ? 24.081 7.644 -18.444 1.00 59.06 177 ALA A CA 1
ATOM 1359 C C . ALA A 1 177 ? 22.692 8.309 -18.314 1.00 59.06 177 ALA A C 1
ATOM 1361 O O . ALA A 1 177 ? 22.571 9.368 -17.704 1.00 59.06 177 ALA A O 1
ATOM 1362 N N . THR A 1 178 ? 21.637 7.704 -18.867 1.00 62.34 178 THR A N 1
ATOM 1363 C CA . THR A 1 178 ? 20.254 8.188 -18.748 1.00 62.34 178 THR A CA 1
ATOM 1364 C C . THR A 1 178 ? 19.554 7.522 -17.571 1.00 62.34 178 THR A C 1
ATOM 1366 O O . THR A 1 178 ? 19.514 6.292 -17.493 1.00 62.34 178 THR A O 1
ATOM 1369 N N . ARG A 1 179 ? 18.963 8.322 -16.676 1.00 66.19 179 ARG A N 1
ATOM 1370 C CA . ARG A 1 179 ? 18.138 7.816 -15.574 1.00 66.19 179 ARG A CA 1
ATOM 1371 C C . ARG A 1 179 ? 16.874 7.176 -16.171 1.00 66.19 179 ARG A C 1
ATOM 1373 O O . ARG A 1 179 ? 16.109 7.890 -16.817 1.00 66.19 179 ARG A O 1
ATOM 1380 N N . PRO A 1 180 ? 16.667 5.855 -16.031 1.00 74.00 180 PRO A N 1
ATOM 1381 C CA . PRO A 1 180 ? 15.482 5.216 -16.585 1.00 74.00 180 PRO A CA 1
ATOM 1382 C C . PRO A 1 180 ? 14.230 5.747 -15.883 1.00 74.00 180 PRO A C 1
ATOM 1384 O O . PRO A 1 180 ? 14.266 6.037 -14.681 1.00 74.00 180 PRO A O 1
ATOM 1387 N N . ALA A 1 181 ? 13.127 5.851 -16.629 1.00 88.31 181 ALA A N 1
ATOM 1388 C CA . ALA A 1 181 ? 11.820 6.059 -16.026 1.00 88.31 181 ALA A CA 1
ATOM 1389 C C . ALA A 1 181 ? 11.566 4.937 -15.006 1.00 88.31 181 ALA A C 1
ATOM 1391 O O . ALA A 1 181 ? 11.957 3.784 -15.210 1.00 88.31 181 ALA A O 1
ATOM 1392 N N . SER A 1 182 ? 11.006 5.297 -13.856 1.00 93.19 182 SER A N 1
ATOM 1393 C CA . SER A 1 182 ? 10.790 4.359 -12.757 1.00 93.19 182 SER A CA 1
ATOM 1394 C C . SER A 1 182 ? 9.356 3.846 -12.817 1.00 93.19 182 SER A C 1
ATOM 1396 O O . SER A 1 182 ? 8.443 4.674 -12.819 1.00 93.19 182 SER A O 1
ATOM 1398 N N . PRO A 1 183 ? 9.120 2.522 -12.847 1.00 94.81 183 PRO A N 1
ATOM 1399 C CA . PRO A 1 183 ? 7.774 1.996 -12.694 1.00 94.81 183 PRO A CA 1
ATOM 1400 C C . PRO A 1 183 ? 7.141 2.523 -11.407 1.00 94.81 183 PRO A C 1
ATOM 1402 O O . PRO A 1 183 ? 7.779 2.532 -10.350 1.00 94.81 183 PRO A O 1
ATOM 1405 N N . ALA A 1 184 ? 5.897 2.972 -11.507 1.00 96.00 184 ALA A N 1
ATOM 1406 C CA . ALA A 1 184 ? 5.148 3.531 -10.399 1.00 96.00 184 ALA A CA 1
ATOM 1407 C C . ALA A 1 184 ? 3.702 3.032 -10.405 1.00 96.00 184 ALA A C 1
ATOM 1409 O O . ALA A 1 184 ? 3.120 2.737 -11.453 1.00 96.00 184 ALA A O 1
ATOM 1410 N N . GLU A 1 185 ? 3.134 2.957 -9.211 1.00 96.12 185 GLU A N 1
ATOM 1411 C CA . GLU A 1 185 ? 1.769 2.519 -8.968 1.00 96.12 185 GLU A CA 1
ATOM 1412 C C . GLU A 1 185 ? 1.074 3.490 -8.017 1.00 96.12 185 GLU A C 1
ATOM 1414 O O . GLU A 1 185 ? 1.638 3.896 -7.000 1.00 96.12 185 GLU A O 1
ATOM 1419 N N . LEU A 1 186 ? -0.165 3.846 -8.348 1.00 97.56 186 LEU A N 1
ATOM 1420 C CA . LEU A 1 186 ? -1.053 4.639 -7.509 1.00 97.56 186 LEU A CA 1
ATOM 1421 C C . LEU A 1 186 ? -2.347 3.870 -7.292 1.00 97.56 186 LEU A C 1
ATOM 1423 O O . LEU A 1 186 ? -2.989 3.502 -8.268 1.00 97.56 186 LEU A O 1
ATOM 1427 N N . GLN A 1 187 ? -2.768 3.677 -6.044 1.00 96.81 187 GL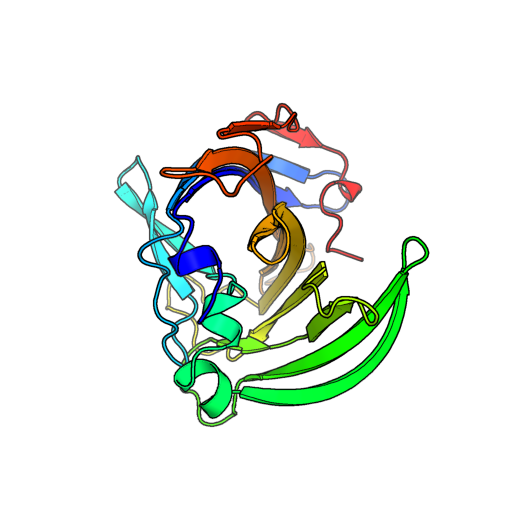N A N 1
ATOM 1428 C CA . GLN A 1 187 ? -4.053 3.054 -5.717 1.00 96.81 187 GLN A CA 1
ATOM 1429 C C . GLN A 1 187 ? -4.948 4.006 -4.927 1.00 96.81 187 GLN A C 1
ATOM 1431 O O . GLN A 1 187 ? -4.449 4.823 -4.148 1.00 96.81 187 GLN A O 1
ATOM 1436 N N . GLN A 1 188 ? -6.262 3.893 -5.119 1.00 97.56 188 GLN A N 1
ATOM 1437 C CA . GLN A 1 188 ? -7.284 4.638 -4.383 1.00 97.56 188 GLN A CA 1
ATOM 1438 C C . GLN A 1 188 ? -8.491 3.755 -4.058 1.00 97.56 188 GLN A C 1
ATOM 1440 O O . GLN A 1 188 ? -9.013 3.039 -4.923 1.00 97.56 188 GLN A O 1
ATOM 1445 N N . LEU A 1 189 ? -8.985 3.880 -2.826 1.00 97.31 189 LEU A N 1
ATOM 1446 C CA . LEU A 1 189 ? -10.234 3.275 -2.386 1.00 97.31 189 LEU A CA 1
ATOM 1447 C C . LEU A 1 189 ? -11.411 3.906 -3.142 1.00 97.31 189 LEU A C 1
ATOM 1449 O O . LEU A 1 189 ? -11.716 5.083 -2.976 1.00 97.31 189 LEU A O 1
ATOM 1453 N N . ALA A 1 190 ? -12.112 3.100 -3.932 1.00 97.56 190 ALA A N 1
ATOM 1454 C CA . ALA A 1 190 ? -13.255 3.530 -4.737 1.00 97.56 190 ALA A CA 1
ATOM 1455 C C . ALA A 1 190 ? -14.608 3.260 -4.066 1.00 97.56 190 ALA A C 1
ATOM 1457 O O . ALA A 1 190 ? -15.645 3.781 -4.478 1.00 97.56 190 ALA A O 1
ATOM 1458 N N . GLY A 1 191 ? -14.629 2.427 -3.028 1.00 97.00 191 GLY A N 1
ATOM 1459 C CA . GLY A 1 191 ? -15.845 2.139 -2.282 1.00 97.00 191 GLY A CA 1
ATOM 1460 C C . GLY A 1 191 ? -15.753 0.872 -1.452 1.00 97.00 191 GLY A C 1
ATOM 1461 O O . GLY A 1 191 ? -14.780 0.120 -1.521 1.00 97.00 191 GLY A O 1
ATOM 1462 N N . TYR A 1 192 ? -16.799 0.624 -0.674 1.00 96.81 192 TYR A N 1
ATOM 1463 C CA . TYR A 1 192 ? -16.909 -0.557 0.171 1.00 96.81 192 TYR A CA 1
ATOM 1464 C C . TYR A 1 192 ? -18.351 -1.037 0.295 1.00 96.81 192 TYR A C 1
ATOM 1466 O O . TYR A 1 192 ? -19.312 -0.328 -0.016 1.00 96.81 192 TYR A O 1
ATOM 1474 N N . ARG A 1 193 ? -18.497 -2.269 0.776 1.00 96.62 193 ARG A N 1
ATOM 1475 C CA . ARG A 1 193 ? -19.772 -2.888 1.122 1.00 96.62 193 ARG A CA 1
ATOM 1476 C C . ARG A 1 193 ? -19.585 -3.844 2.290 1.00 96.62 193 ARG A C 1
ATOM 1478 O O . ARG A 1 193 ? -18.825 -4.802 2.177 1.00 96.62 193 ARG A O 1
ATOM 1485 N N . PHE A 1 194 ? -20.321 -3.627 3.369 1.00 95.81 194 PHE A N 1
ATOM 1486 C CA . PHE A 1 194 ? -20.453 -4.587 4.454 1.00 95.81 194 PHE A CA 1
ATOM 1487 C C . PHE A 1 194 ? -21.422 -5.706 4.066 1.00 95.81 194 PHE A C 1
ATOM 1489 O O . PHE A 1 194 ? -22.448 -5.472 3.427 1.00 95.81 194 PHE A O 1
ATOM 1496 N N . LYS A 1 195 ? -21.113 -6.931 4.490 1.00 92.56 195 LYS A N 1
ATOM 1497 C CA . LYS A 1 195 ? -22.078 -8.036 4.510 1.00 92.56 195 LYS A CA 1
ATOM 1498 C C . LYS A 1 195 ? -23.088 -7.830 5.638 1.00 92.56 195 LYS A C 1
ATOM 1500 O O . LYS A 1 195 ? -24.276 -8.053 5.443 1.00 92.56 195 LYS A O 1
ATOM 1505 N N . ILE A 1 196 ? -22.586 -7.415 6.802 1.00 90.81 196 ILE A N 1
ATOM 1506 C CA . ILE A 1 196 ? -23.354 -7.019 7.983 1.00 90.81 196 ILE A CA 1
ATOM 1507 C C . ILE A 1 196 ? -22.649 -5.774 8.542 1.00 90.81 196 ILE A C 1
ATOM 1509 O O . ILE A 1 196 ? -21.505 -5.909 8.987 1.00 90.81 196 ILE A O 1
ATOM 1513 N N . PRO A 1 197 ? -23.243 -4.571 8.445 1.00 92.69 197 PRO A N 1
ATOM 1514 C CA . PRO A 1 197 ? -22.605 -3.356 8.939 1.00 92.69 197 PRO A CA 1
ATOM 1515 C C . PRO A 1 197 ? -22.656 -3.281 10.472 1.00 92.69 197 PRO A C 1
ATOM 1517 O O . PRO A 1 197 ? -23.587 -3.823 11.077 1.00 92.69 197 PRO A O 1
ATOM 1520 N N . PRO A 1 198 ? -21.696 -2.589 11.110 1.00 93.12 198 PRO A N 1
ATOM 1521 C CA . PRO A 1 198 ? -21.861 -2.142 12.489 1.00 93.12 198 PRO A CA 1
ATOM 1522 C C . PRO A 1 198 ? -23.104 -1.243 12.644 1.00 93.12 198 PRO A C 1
ATOM 1524 O O . PRO A 1 198 ? -23.538 -0.637 11.658 1.00 93.12 198 PRO A O 1
ATOM 1527 N N . PRO A 1 199 ? -23.669 -1.123 13.862 1.00 91.50 199 PRO A N 1
ATOM 1528 C CA . PRO A 1 199 ? -24.730 -0.156 14.139 1.00 91.50 199 PRO A CA 1
ATOM 1529 C C . PRO A 1 199 ? -24.327 1.251 13.687 1.00 91.50 199 PRO A C 1
ATOM 1531 O O . PRO A 1 199 ? -23.170 1.636 13.838 1.00 91.50 199 PRO A O 1
ATOM 1534 N N . ASP A 1 200 ? -25.275 1.988 13.111 1.00 91.44 200 ASP A N 1
ATOM 1535 C CA . ASP A 1 200 ? -25.112 3.382 12.668 1.00 91.44 200 ASP A CA 1
ATOM 1536 C C . ASP A 1 200 ? -24.050 3.626 11.575 1.00 91.44 200 ASP A C 1
ATOM 1538 O O . ASP A 1 200 ? -23.755 4.769 11.228 1.00 91.44 200 ASP A O 1
ATOM 1542 N N . ILE A 1 201 ? -23.517 2.562 10.963 1.00 94.56 201 ILE A N 1
ATOM 1543 C CA . ILE A 1 201 ? -22.587 2.641 9.833 1.00 94.56 201 ILE A CA 1
ATOM 1544 C C . ILE A 1 201 ? -23.315 2.322 8.527 1.00 94.56 201 ILE A C 1
ATOM 1546 O O . ILE A 1 201 ? -24.074 1.356 8.417 1.00 94.56 201 ILE A O 1
ATOM 1550 N N . ALA A 1 202 ? -23.049 3.120 7.491 1.00 94.50 202 ALA A N 1
ATOM 1551 C CA . ALA A 1 202 ? -23.591 2.874 6.164 1.00 94.50 202 ALA A CA 1
ATOM 1552 C C . ALA A 1 202 ? -23.147 1.498 5.637 1.00 94.50 202 ALA A C 1
ATOM 1554 O O . ALA A 1 202 ? -21.965 1.163 5.611 1.00 94.50 202 ALA A O 1
ATOM 1555 N N . ALA A 1 203 ? -24.094 0.703 5.134 1.00 95.69 203 ALA A N 1
ATOM 1556 C CA . ALA A 1 203 ? -23.793 -0.631 4.609 1.00 95.69 203 ALA A CA 1
ATOM 1557 C C . ALA A 1 203 ? -22.871 -0.615 3.375 1.00 95.69 203 ALA A C 1
ATOM 1559 O O . ALA A 1 203 ? -22.279 -1.638 3.028 1.00 95.69 203 ALA A O 1
ATOM 1560 N N . ARG A 1 204 ? -22.771 0.520 2.678 1.00 96.88 204 ARG A N 1
ATOM 1561 C CA . ARG A 1 204 ? -21.915 0.718 1.507 1.00 96.88 204 ARG A CA 1
ATOM 1562 C C . ARG A 1 204 ? -21.639 2.199 1.283 1.00 96.88 204 ARG A C 1
ATOM 1564 O O . ARG A 1 204 ? -22.499 3.026 1.580 1.00 96.88 204 ARG A O 1
ATOM 1571 N N . ALA A 1 205 ? -20.523 2.497 0.633 1.00 96.44 205 ALA A N 1
ATOM 1572 C CA . ALA A 1 205 ? -20.259 3.809 0.056 1.00 96.44 205 ALA A CA 1
ATOM 1573 C C . ALA A 1 205 ? -19.535 3.675 -1.286 1.00 96.44 205 ALA A C 1
ATOM 1575 O O . ALA A 1 205 ? -18.822 2.697 -1.526 1.00 96.44 205 ALA A O 1
ATOM 1576 N N . VAL A 1 206 ? -19.723 4.680 -2.138 1.00 96.38 206 VAL A N 1
ATOM 1577 C CA . VAL A 1 206 ? -18.905 4.926 -3.328 1.00 96.38 206 VAL A CA 1
ATOM 1578 C C . VAL A 1 206 ? -18.097 6.179 -3.044 1.00 96.38 206 VAL A C 1
ATOM 1580 O O . VAL A 1 206 ? -18.645 7.169 -2.562 1.00 96.38 206 VAL A O 1
ATOM 1583 N N . ILE A 1 207 ? -16.802 6.115 -3.312 1.00 95.75 207 ILE A N 1
ATOM 1584 C CA . ILE A 1 207 ? -15.850 7.180 -3.029 1.00 95.75 207 ILE A CA 1
ATOM 1585 C C . ILE A 1 207 ? -15.365 7.725 -4.366 1.00 95.75 207 ILE A C 1
ATOM 1587 O O . ILE A 1 207 ? -15.067 6.966 -5.289 1.00 95.75 207 ILE A O 1
ATOM 1591 N N . ALA A 1 208 ? -15.339 9.051 -4.487 1.00 94.69 208 ALA A N 1
ATOM 1592 C CA . ALA A 1 208 ? -14.827 9.701 -5.680 1.00 94.69 208 ALA A CA 1
ATOM 1593 C C . ALA A 1 208 ? -13.330 9.403 -5.823 1.00 94.69 208 ALA A C 1
ATOM 1595 O O . ALA A 1 208 ? -12.557 9.617 -4.892 1.00 94.69 208 ALA A O 1
ATOM 1596 N N . VAL A 1 209 ? -12.935 8.932 -7.000 1.00 93.06 209 VAL A N 1
ATOM 1597 C CA . VAL A 1 209 ? -11.543 8.628 -7.340 1.00 93.06 209 VAL A CA 1
ATOM 1598 C C . VAL A 1 209 ? -11.099 9.446 -8.552 1.00 93.06 209 VAL A C 1
ATOM 1600 O O . VAL A 1 209 ? -11.947 9.892 -9.333 1.00 93.06 209 VAL A O 1
ATOM 1603 N N . PRO A 1 210 ? -9.785 9.631 -8.756 1.00 91.62 210 PRO A N 1
ATOM 1604 C CA . PRO A 1 210 ? -9.273 10.174 -10.005 1.00 91.62 210 PRO A CA 1
ATOM 1605 C C . PRO A 1 210 ? -9.737 9.345 -11.210 1.00 91.62 210 PRO A C 1
ATOM 1607 O O . PRO A 1 210 ? -9.696 8.115 -11.193 1.00 91.62 210 PRO A O 1
ATOM 1610 N N . ALA A 1 211 ? -10.146 10.022 -12.282 1.00 92.50 211 ALA A N 1
ATOM 1611 C CA . ALA A 1 211 ? -10.588 9.386 -13.522 1.00 92.50 211 ALA A CA 1
ATOM 1612 C C . ALA A 1 211 ? -9.401 9.031 -14.436 1.00 92.50 211 ALA A C 1
ATOM 1614 O O . ALA A 1 211 ? -9.360 9.468 -15.585 1.00 92.50 211 ALA A O 1
ATOM 1615 N N . TRP A 1 212 ? -8.431 8.278 -13.910 1.00 95.88 212 TRP A N 1
ATOM 1616 C CA . TRP A 1 212 ? -7.248 7.854 -14.658 1.00 95.88 212 TRP A CA 1
ATOM 1617 C C . TRP A 1 212 ? -7.622 7.031 -15.892 1.00 95.88 212 TRP A C 1
ATOM 1619 O O . TRP A 1 212 ? -8.518 6.180 -15.845 1.00 95.88 212 TRP A O 1
ATOM 1629 N N . LYS A 1 213 ? -6.893 7.244 -16.985 1.00 96.44 213 LYS A N 1
ATOM 1630 C CA . LYS A 1 213 ? -7.011 6.494 -18.233 1.00 96.44 213 LYS A CA 1
ATOM 1631 C C . LYS A 1 213 ? -5.627 6.096 -18.748 1.00 96.44 213 LYS A C 1
ATOM 1633 O O . LYS A 1 213 ? -4.651 6.812 -18.528 1.00 96.44 213 LYS A O 1
ATOM 1638 N N . PRO A 1 214 ? -5.519 4.964 -19.465 1.00 96.19 214 PRO A N 1
ATOM 1639 C CA . PRO A 1 214 ? -4.308 4.651 -20.212 1.00 96.19 214 PRO A CA 1
ATOM 1640 C C . PRO A 1 214 ? -3.921 5.811 -21.134 1.00 96.19 214 PRO A C 1
ATOM 1642 O O . PRO A 1 214 ? -4.785 6.377 -21.801 1.00 96.19 214 PRO A O 1
ATOM 1645 N N . LEU A 1 215 ? -2.621 6.098 -21.200 1.00 96.31 215 LEU A N 1
ATOM 1646 C CA . LEU A 1 215 ? -1.998 7.203 -21.936 1.00 96.31 215 LEU A CA 1
ATOM 1647 C C . LEU A 1 215 ? -2.198 8.599 -21.330 1.00 96.31 215 LEU A C 1
ATOM 1649 O O . LEU A 1 215 ? -1.722 9.570 -21.919 1.00 96.31 215 LEU A O 1
ATOM 1653 N N . ASP A 1 216 ? -2.826 8.718 -20.156 1.00 97.31 216 ASP A N 1
ATOM 1654 C CA . ASP A 1 216 ? -2.806 9.979 -19.417 1.00 97.31 216 ASP A CA 1
ATOM 1655 C C . ASP A 1 216 ? -1.358 10.368 -19.078 1.00 97.31 216 ASP A C 1
ATOM 1657 O O . ASP A 1 216 ? -0.573 9.558 -18.574 1.00 97.31 216 ASP A O 1
ATOM 1661 N N . LEU A 1 217 ? -1.028 11.634 -19.337 1.00 97.12 217 LEU A N 1
ATOM 1662 C CA . LEU A 1 217 ? 0.209 12.279 -18.907 1.00 97.12 217 LEU A CA 1
ATOM 1663 C C . LEU A 1 217 ? -0.111 13.168 -17.710 1.00 97.12 217 LEU A C 1
ATOM 1665 O O . LEU A 1 217 ? -0.674 14.254 -17.853 1.00 97.12 217 LEU A O 1
ATOM 1669 N N . LEU A 1 218 ? 0.226 12.681 -16.522 1.00 96.50 218 LEU A N 1
ATOM 1670 C CA . LEU A 1 218 ? -0.023 13.369 -15.262 1.00 96.50 218 LEU A CA 1
ATOM 1671 C C . LEU A 1 218 ? 1.251 14.076 -14.779 1.00 96.50 218 LEU A C 1
ATOM 1673 O O . LEU A 1 218 ? 2.359 13.650 -15.124 1.00 96.50 218 LEU A O 1
ATOM 1677 N N . PRO A 1 219 ? 1.136 15.142 -13.967 1.00 96.25 219 PRO A N 1
ATOM 1678 C CA . PRO A 1 219 ? 2.299 15.754 -13.338 1.00 96.25 219 PRO A CA 1
ATOM 1679 C C . PRO A 1 219 ? 3.126 14.716 -12.559 1.00 96.25 219 PRO A C 1
ATOM 1681 O O . PRO A 1 219 ? 2.552 13.859 -11.885 1.00 96.25 219 PRO A O 1
ATOM 1684 N N . PRO A 1 220 ? 4.468 14.796 -12.557 1.00 93.69 220 PRO A N 1
ATOM 1685 C CA . PRO A 1 220 ? 5.301 13.837 -11.825 1.00 93.69 220 PRO A CA 1
ATOM 1686 C C . PRO A 1 220 ? 5.033 13.879 -10.309 1.00 93.69 220 PRO A C 1
ATOM 1688 O O . PRO A 1 220 ? 5.188 12.878 -9.615 1.00 93.69 220 PRO A O 1
ATOM 1691 N N . THR A 1 221 ? 4.538 15.011 -9.795 1.00 94.81 221 THR A N 1
ATOM 1692 C CA . THR A 1 221 ? 4.115 15.188 -8.397 1.00 94.81 221 THR A CA 1
ATOM 1693 C C . THR A 1 221 ? 2.904 14.343 -7.998 1.00 94.81 221 THR A C 1
ATOM 1695 O O . THR A 1 221 ? 2.649 14.201 -6.802 1.00 94.81 221 THR A O 1
ATOM 1698 N N . THR A 1 222 ? 2.173 13.763 -8.959 1.00 95.25 222 THR A N 1
ATOM 1699 C CA . THR A 1 222 ? 1.117 12.779 -8.689 1.00 95.25 222 THR A CA 1
ATOM 1700 C C . THR A 1 222 ? 1.690 11.512 -8.039 1.00 95.25 222 THR A C 1
ATOM 1702 O O . THR A 1 222 ? 1.009 10.897 -7.223 1.00 95.25 222 THR A O 1
ATOM 1705 N N . VAL A 1 223 ? 2.955 11.162 -8.309 1.00 95.56 223 VAL A N 1
ATOM 1706 C CA . VAL A 1 223 ? 3.695 10.117 -7.580 1.00 95.56 223 VAL A CA 1
ATOM 1707 C C . VAL A 1 223 ? 4.304 10.728 -6.316 1.00 95.56 223 VAL A C 1
ATOM 1709 O O . VAL A 1 223 ? 5.468 11.122 -6.256 1.00 95.56 223 VAL A O 1
ATOM 1712 N N . TRP A 1 224 ? 3.472 10.856 -5.288 1.00 94.12 224 TRP A N 1
ATOM 1713 C CA . TRP A 1 224 ? 3.764 11.617 -4.070 1.00 94.12 224 TRP A CA 1
ATOM 1714 C C . TRP A 1 224 ? 4.712 10.919 -3.081 1.00 94.12 224 TRP A C 1
ATOM 1716 O O . TRP A 1 224 ? 5.224 11.573 -2.177 1.00 94.12 224 TRP A O 1
ATOM 1726 N N . CYS A 1 225 ? 4.993 9.631 -3.280 1.00 93.19 225 CYS A N 1
ATOM 1727 C CA . CYS A 1 225 ? 5.935 8.821 -2.500 1.00 93.19 225 CYS A CA 1
ATOM 1728 C C . CYS A 1 225 ? 7.400 8.945 -2.959 1.00 93.19 225 CYS A C 1
ATOM 1730 O O . CYS A 1 225 ? 8.271 8.253 -2.446 1.00 93.19 225 CYS A O 1
ATOM 1732 N N . ASN A 1 226 ? 7.692 9.793 -3.948 1.00 75.44 226 ASN A N 1
ATOM 1733 C CA . ASN A 1 226 ? 9.060 10.048 -4.414 1.00 75.44 226 ASN A CA 1
ATOM 1734 C C . ASN A 1 226 ? 9.735 11.226 -3.674 1.00 75.44 226 ASN A C 1
ATOM 1736 O O . ASN A 1 226 ? 10.677 11.814 -4.204 1.00 75.44 226 ASN A O 1
ATOM 1740 N N . ARG A 1 227 ? 9.213 11.618 -2.504 1.00 56.62 227 ARG A N 1
ATOM 1741 C CA . ARG A 1 227 ? 9.725 12.734 -1.694 1.00 56.62 227 ARG A CA 1
ATOM 1742 C C . ARG A 1 227 ? 10.650 12.249 -0.592 1.00 56.62 227 ARG A C 1
ATOM 1744 O O . ARG A 1 227 ? 10.341 11.191 -0.009 1.00 56.62 227 ARG A O 1
#

Radius of gyration: 17.93 Å; Cα contacts (8 Å, |Δi|>4): 501; chains: 1; bounding box: 49×34×43 Å

Sequence (227 aa):
RLLVSQYPFSYVQIAALGEVSDSAFLVHRVDTATVASLNPRRYRAGDIVSSVRSVRGAREYQMDIPTIVELTDDAFISNHCFGYGGTVHEAGETWYRINMLAADRLRGPDAHGAFFLDSATSQLRRMELDMSRVDRLPRALKGVASLHAVTTFTELAPGIPVIASVCAITRLRGTGATRPASPAELQQLAGYRFKIPPPDIAARAVIAVPAWKPLDLLPPTTVWCNR

pLDDT: mean 91.06, std 8.61, range [50.88, 98.0]